Protein AF-A0A181CAI2-F1 (afdb_monomer)

Radius of gyration: 31.17 Å; Cα contacts (8 Å, |Δi|>4): 158; chains: 1; bounding box: 82×64×83 Å

Structure (mmCIF, N/CA/C/O backbone):
data_AF-A0A181CAI2-F1
#
_entry.id   AF-A0A181CAI2-F1
#
loop_
_atom_site.group_PDB
_atom_site.id
_atom_site.type_symbol
_atom_site.label_atom_id
_atom_site.label_alt_id
_atom_site.label_comp_id
_atom_site.label_asym_id
_atom_site.label_entity_id
_atom_site.label_seq_id
_atom_site.pdbx_PDB_ins_code
_atom_site.Cartn_x
_atom_site.Cartn_y
_atom_site.Cartn_z
_atom_site.occupancy
_atom_site.B_iso_or_equiv
_atom_site.auth_seq_id
_atom_site.auth_comp_id
_atom_site.auth_asym_id
_atom_site.auth_atom_id
_atom_site.pdbx_PDB_model_num
ATOM 1 N N . MET A 1 1 ? -45.014 -19.235 -50.917 1.00 43.78 1 MET A N 1
ATOM 2 C CA . MET A 1 1 ? -43.738 -18.863 -51.571 1.00 43.78 1 MET A CA 1
ATOM 3 C C . MET A 1 1 ? -42.723 -18.541 -50.478 1.00 43.78 1 MET A C 1
ATOM 5 O O . MET A 1 1 ? -43.135 -18.059 -49.432 1.00 43.78 1 MET A O 1
ATOM 9 N N . ARG A 1 2 ? -41.453 -18.918 -50.680 1.00 36.09 2 ARG A N 1
ATOM 10 C CA . ARG A 1 2 ? -40.320 -18.817 -49.733 1.00 36.09 2 ARG A CA 1
ATOM 11 C C . ARG A 1 2 ? -40.072 -17.375 -49.228 1.00 36.09 2 ARG A C 1
ATOM 13 O O . ARG A 1 2 ? -40.176 -16.449 -50.022 1.00 36.09 2 ARG A O 1
ATOM 20 N N . ALA A 1 3 ? -39.684 -17.223 -47.954 1.00 46.88 3 ALA A N 1
ATOM 21 C CA . ALA A 1 3 ? -38.995 -16.039 -47.385 1.00 46.88 3 ALA A CA 1
ATOM 22 C C . ALA A 1 3 ? -37.547 -15.931 -47.946 1.00 46.88 3 ALA A C 1
ATOM 24 O O . ALA A 1 3 ? -37.112 -16.958 -48.489 1.00 46.88 3 ALA A O 1
ATOM 25 N N . PRO A 1 4 ? -36.766 -14.811 -47.852 1.00 56.81 4 PRO A N 1
ATOM 26 C CA . PRO A 1 4 ? -36.318 -14.121 -46.602 1.00 56.81 4 PRO A CA 1
ATOM 27 C C . PRO A 1 4 ? -35.896 -12.618 -46.832 1.00 56.81 4 PRO A C 1
ATOM 29 O O . PRO A 1 4 ? -36.421 -12.034 -47.778 1.00 56.81 4 PRO A O 1
ATOM 32 N N . PRO A 1 5 ? -34.902 -11.980 -46.146 1.00 61.94 5 PRO A N 1
ATOM 33 C CA . PRO A 1 5 ? -34.439 -11.999 -44.740 1.00 61.94 5 PRO A CA 1
ATOM 34 C C . PRO A 1 5 ? -34.367 -10.597 -44.062 1.00 61.94 5 PRO A C 1
ATOM 36 O O . PRO A 1 5 ? -34.484 -9.550 -44.692 1.00 61.94 5 PRO A O 1
ATOM 39 N N . MET A 1 6 ? -34.081 -10.617 -42.752 1.00 52.81 6 MET A N 1
ATOM 40 C CA . MET A 1 6 ? -33.585 -9.503 -41.927 1.00 52.81 6 MET A CA 1
ATOM 41 C C . MET A 1 6 ? -32.173 -9.023 -42.327 1.00 52.81 6 MET A C 1
ATOM 43 O O . MET A 1 6 ? -31.368 -9.860 -42.730 1.00 52.81 6 MET A O 1
ATOM 47 N N . LEU A 1 7 ? -31.816 -7.757 -42.044 1.00 41.34 7 LEU A N 1
ATOM 48 C CA . LEU A 1 7 ? -30.523 -7.439 -41.409 1.00 41.34 7 LEU A CA 1
ATOM 49 C C . LEU A 1 7 ? -30.473 -6.051 -40.738 1.00 41.34 7 LEU A C 1
ATOM 51 O O . LEU A 1 7 ? -31.035 -5.068 -41.208 1.00 41.34 7 LEU A O 1
ATOM 55 N N . MET A 1 8 ? -29.754 -6.068 -39.621 1.00 40.88 8 MET A N 1
ATOM 56 C CA . MET A 1 8 ? -29.364 -5.057 -38.641 1.00 40.88 8 MET A CA 1
ATOM 57 C C . MET A 1 8 ? -28.379 -4.003 -39.188 1.00 40.88 8 MET A C 1
ATOM 59 O O . MET A 1 8 ? -27.593 -4.313 -40.078 1.00 40.88 8 MET A O 1
ATOM 63 N N . GLY A 1 9 ? -28.341 -2.797 -38.600 1.00 36.34 9 GLY A N 1
ATOM 64 C CA . GLY A 1 9 ? -27.315 -1.798 -38.925 1.00 36.34 9 GLY A CA 1
ATOM 65 C C . GLY A 1 9 ? -27.249 -0.590 -37.983 1.00 36.34 9 GLY A C 1
ATOM 66 O O . GLY A 1 9 ? -28.026 0.340 -38.133 1.00 36.34 9 GLY A O 1
ATOM 67 N N . MET A 1 10 ? -26.296 -0.655 -37.044 1.00 39.00 10 MET A N 1
ATOM 68 C CA . MET A 1 10 ? -25.451 0.415 -36.470 1.00 39.00 10 MET A CA 1
ATOM 69 C C . MET A 1 10 ? -26.067 1.787 -36.131 1.00 39.00 10 MET A C 1
ATOM 71 O O . MET A 1 10 ? -26.362 2.595 -37.004 1.00 39.00 10 MET A O 1
ATOM 75 N N . VAL A 1 11 ? -26.073 2.113 -34.833 1.00 39.50 11 VAL A N 1
ATOM 76 C CA . VAL A 1 11 ? -26.089 3.497 -34.336 1.00 39.50 11 VAL A CA 1
ATOM 77 C C . VAL A 1 11 ? -24.674 3.826 -33.857 1.00 39.50 11 VAL A C 1
ATOM 79 O O . VAL A 1 11 ? -24.241 3.340 -32.814 1.00 39.50 11 VAL A O 1
ATOM 82 N N . GLU A 1 12 ? -23.942 4.616 -34.640 1.00 40.31 12 GLU A N 1
ATOM 83 C CA . GLU A 1 12 ? -22.706 5.273 -34.208 1.00 40.31 12 GLU A CA 1
ATOM 84 C C . GLU A 1 12 ? -23.052 6.482 -33.328 1.00 40.31 12 GLU A C 1
ATOM 86 O O . GLU A 1 12 ? -23.852 7.338 -33.708 1.00 40.31 12 GLU A O 1
ATOM 91 N N . VAL A 1 13 ? -22.440 6.565 -32.145 1.00 41.00 13 VAL A N 1
ATOM 92 C CA . VAL A 1 13 ? -22.515 7.737 -31.266 1.00 41.00 13 VAL A CA 1
ATOM 93 C C . VAL A 1 13 ? -21.330 8.647 -31.579 1.00 41.00 13 VAL A C 1
ATOM 95 O O . VAL A 1 13 ? -20.190 8.344 -31.237 1.00 41.00 13 VAL A O 1
ATOM 98 N N . VAL A 1 14 ? -21.622 9.779 -32.218 1.00 40.41 14 VAL A N 1
ATOM 99 C CA . VAL A 1 14 ? -20.712 10.916 -32.397 1.00 40.41 14 VAL A CA 1
ATOM 100 C C . VAL A 1 14 ? -21.048 11.987 -31.361 1.00 40.41 14 VAL A C 1
ATOM 102 O O . VAL A 1 14 ? -22.128 12.564 -31.413 1.00 40.41 14 VAL A O 1
ATOM 105 N N . VAL A 1 15 ? -20.105 12.302 -30.471 1.00 39.12 15 VAL A N 1
ATOM 106 C CA . VAL A 1 15 ? -20.016 13.574 -29.724 1.00 39.12 15 VAL A CA 1
ATOM 107 C C . VAL A 1 15 ? -18.516 13.802 -29.479 1.00 39.12 15 VAL A C 1
ATOM 109 O O . VAL A 1 15 ? -17.862 12.934 -28.920 1.00 39.12 15 VAL A O 1
ATOM 112 N N . GLY A 1 16 ? -17.834 14.868 -29.895 1.00 35.38 16 GLY A N 1
ATOM 113 C CA . GLY A 1 16 ? -18.260 16.212 -30.273 1.00 35.38 16 GLY A CA 1
ATOM 114 C C . GLY A 1 16 ? -17.394 17.211 -29.496 1.00 35.38 16 GLY A C 1
ATOM 115 O O . GLY A 1 16 ? -17.800 17.679 -28.439 1.00 35.38 16 GLY A O 1
ATOM 116 N N . LEU A 1 17 ? -16.177 17.486 -29.986 1.00 38.84 17 LEU A N 1
ATOM 117 C CA . LEU A 1 17 ? -15.262 18.501 -29.446 1.00 38.84 17 LEU A CA 1
ATOM 118 C C . LEU A 1 17 ? -15.787 19.900 -29.822 1.00 38.84 17 LEU A C 1
ATOM 120 O O . LEU A 1 17 ? -15.893 20.211 -31.008 1.00 38.84 17 LEU A O 1
ATOM 124 N N . LEU A 1 18 ? -16.094 20.752 -28.840 1.00 35.62 18 LEU A N 1
ATOM 125 C CA . LEU A 1 18 ? -16.497 22.146 -29.062 1.00 35.62 18 LEU A CA 1
ATOM 126 C C . LEU A 1 18 ? -15.371 23.106 -28.666 1.00 35.62 18 LEU A C 1
ATOM 128 O O . LEU A 1 18 ? -15.084 23.309 -27.490 1.00 35.62 18 LEU A O 1
ATOM 132 N N . VAL A 1 19 ? -14.775 23.725 -29.687 1.00 36.28 19 VAL A N 1
ATOM 133 C CA . VAL A 1 19 ? -13.975 24.950 -29.597 1.00 36.28 19 VAL A CA 1
ATOM 134 C C . VAL A 1 19 ? -14.850 26.103 -30.096 1.00 36.28 19 VAL A C 1
ATOM 136 O O . VAL A 1 19 ? -15.247 26.130 -31.257 1.00 36.28 19 VAL A O 1
ATOM 139 N N . LEU A 1 20 ? -15.127 27.069 -29.223 1.00 37.22 20 LEU A N 1
ATOM 140 C CA . LEU A 1 20 ? -15.579 28.427 -29.556 1.00 37.22 20 LEU A CA 1
ATOM 141 C C . LEU A 1 20 ? -14.436 29.354 -29.102 1.00 37.22 20 LEU A C 1
ATOM 143 O O . LEU A 1 20 ? -13.973 29.225 -27.977 1.00 37.22 20 LEU A O 1
ATOM 147 N N . GLY A 1 21 ? -13.858 30.265 -29.883 1.00 30.02 21 GLY A N 1
ATOM 148 C CA . GLY A 1 21 ? -14.360 30.964 -31.059 1.00 30.02 21 GLY A CA 1
ATOM 149 C C . GLY A 1 21 ? -14.530 32.445 -30.716 1.00 30.02 21 GLY A C 1
ATOM 150 O O . GLY A 1 21 ? -15.645 32.862 -30.440 1.00 30.02 21 GLY A O 1
ATOM 151 N N . TRP A 1 22 ? -13.445 33.232 -30.715 1.00 37.50 22 TRP A N 1
ATOM 152 C CA . TRP A 1 22 ? -13.496 34.701 -30.634 1.00 37.50 22 TRP A CA 1
ATOM 153 C C . TRP A 1 22 ? -12.552 35.344 -31.667 1.00 37.50 22 TRP A C 1
ATOM 155 O O . TRP A 1 22 ? -11.336 35.229 -31.571 1.00 37.50 22 TRP A O 1
ATOM 165 N N . GLY A 1 23 ? -13.158 36.045 -32.634 1.00 34.41 23 GLY A N 1
ATOM 166 C CA . GLY A 1 23 ? -12.766 37.400 -33.051 1.00 34.41 23 GLY A CA 1
ATOM 167 C C . GLY A 1 23 ? -11.549 37.600 -33.962 1.00 34.41 23 GLY A C 1
ATOM 168 O O . GLY A 1 23 ? -10.444 37.841 -33.492 1.00 34.41 23 GLY A O 1
ATOM 169 N N . VAL A 1 24 ? -11.789 37.687 -35.276 1.00 39.72 24 VAL A N 1
ATOM 170 C CA . VAL A 1 24 ? -10.865 38.257 -36.275 1.00 39.72 24 VAL A CA 1
ATOM 171 C C . VAL A 1 24 ? -11.163 39.747 -36.485 1.00 39.72 24 VAL A C 1
ATOM 173 O O . VAL A 1 24 ? -12.249 40.070 -36.961 1.00 39.72 24 VAL A O 1
ATOM 176 N N . ARG A 1 25 ? -10.188 40.639 -36.233 1.00 35.97 25 ARG A N 1
ATOM 177 C CA . ARG A 1 25 ? -9.783 41.757 -37.127 1.00 35.97 25 ARG A CA 1
ATOM 178 C C . ARG A 1 25 ? -8.736 42.657 -36.461 1.00 35.97 25 ARG A C 1
ATOM 180 O O . ARG A 1 25 ? -9.036 43.341 -35.492 1.00 35.97 25 ARG A O 1
ATOM 187 N N . GLY A 1 26 ? -7.544 42.746 -37.053 1.00 35.25 26 GLY A N 1
ATOM 188 C CA . GLY A 1 26 ? -6.574 43.776 -36.680 1.00 35.25 26 GLY A CA 1
ATOM 189 C C . GLY A 1 26 ? -5.197 43.603 -37.315 1.00 35.25 26 GLY A C 1
ATOM 190 O O . GLY A 1 26 ? -4.338 42.954 -36.745 1.00 35.25 26 GLY A O 1
ATOM 191 N N . MET A 1 27 ? -4.998 44.258 -38.461 1.00 43.47 27 MET A N 1
ATOM 192 C CA . MET A 1 27 ? -3.712 44.773 -38.952 1.00 43.47 27 MET A CA 1
ATOM 193 C C . MET A 1 27 ? -2.585 43.761 -39.268 1.00 43.47 27 MET A C 1
ATOM 195 O O . MET A 1 27 ? -1.739 43.433 -38.441 1.00 43.47 27 MET A O 1
ATOM 199 N N . LEU A 1 28 ? -2.486 43.386 -40.546 1.00 45.22 28 LEU A N 1
ATOM 200 C CA . LEU A 1 28 ? -1.263 42.842 -41.141 1.00 45.22 28 LEU A CA 1
ATOM 201 C C . LEU A 1 28 ? -0.152 43.911 -41.107 1.00 45.22 28 LEU A C 1
ATOM 203 O O . LEU A 1 28 ? -0.156 44.848 -41.902 1.00 45.22 28 LEU A O 1
ATOM 207 N N . ARG A 1 29 ? 0.821 43.757 -40.204 1.00 45.34 29 ARG A N 1
ATOM 208 C CA . ARG A 1 29 ? 2.174 44.314 -40.351 1.00 45.34 29 ARG A CA 1
ATOM 209 C C . ARG A 1 29 ? 3.139 43.138 -40.446 1.00 45.34 29 ARG A C 1
ATOM 211 O O . ARG A 1 29 ? 3.298 42.394 -39.484 1.00 45.34 29 ARG A O 1
ATOM 218 N N . GLY A 1 30 ? 3.740 42.950 -41.620 1.00 52.28 30 GLY A N 1
ATOM 219 C CA . GLY A 1 30 ? 4.824 41.986 -41.800 1.00 52.28 30 GLY A CA 1
ATOM 220 C C . GLY A 1 30 ? 6.030 42.348 -40.919 1.00 52.28 30 GLY A C 1
ATOM 221 O O . GLY A 1 30 ? 6.227 43.530 -40.621 1.00 52.28 30 GLY A O 1
ATOM 222 N N . PRO A 1 31 ? 6.824 41.361 -40.472 1.00 50.12 31 PRO A N 1
ATOM 223 C CA . PRO A 1 31 ? 8.007 41.627 -39.666 1.00 50.12 31 PRO A CA 1
ATOM 224 C C . PRO A 1 31 ? 9.046 42.419 -40.472 1.00 50.12 31 PRO A C 1
ATOM 226 O O . PRO A 1 31 ? 9.270 42.161 -41.655 1.00 50.12 31 PRO A O 1
ATOM 229 N N . ALA A 1 32 ? 9.680 43.394 -39.819 1.00 54.28 32 ALA A N 1
ATOM 230 C CA . ALA A 1 32 ? 10.792 44.155 -40.378 1.00 54.28 32 ALA A CA 1
ATOM 231 C C . ALA A 1 32 ? 12.000 43.238 -40.677 1.00 54.28 32 ALA A C 1
ATOM 233 O O . ALA A 1 32 ? 12.208 42.256 -39.957 1.00 54.28 32 ALA A O 1
ATOM 234 N N . PRO A 1 33 ? 12.821 43.546 -41.700 1.00 52.75 33 PRO A N 1
ATOM 235 C CA . PRO A 1 33 ? 14.011 42.763 -42.009 1.00 52.75 33 PRO A CA 1
ATOM 236 C C . PRO A 1 33 ? 15.023 42.830 -40.857 1.00 52.75 33 PRO A C 1
ATOM 238 O O . PRO A 1 33 ? 15.419 43.905 -40.408 1.00 52.75 33 PRO A O 1
ATOM 241 N N . VAL A 1 34 ? 15.441 41.657 -40.380 1.00 54.59 34 VAL A N 1
ATOM 242 C CA . VAL A 1 34 ? 16.486 41.496 -39.365 1.00 54.59 34 VAL A CA 1
ATOM 243 C C . VAL A 1 34 ? 17.845 41.663 -40.040 1.00 54.59 34 VAL A C 1
ATOM 245 O O . VAL A 1 34 ? 18.231 40.851 -40.880 1.00 54.59 34 VAL A O 1
ATOM 248 N N . SER A 1 35 ? 18.581 42.709 -39.671 1.00 57.53 35 SER A N 1
ATOM 249 C CA . SER A 1 35 ? 19.976 42.894 -40.080 1.00 57.53 35 SER A CA 1
ATOM 250 C C . SER A 1 35 ? 20.844 41.726 -39.580 1.00 57.53 35 SER A C 1
ATOM 252 O O . SER A 1 35 ? 20.685 41.308 -38.427 1.00 57.53 35 SER A O 1
ATOM 254 N N . PRO A 1 36 ? 21.785 41.200 -40.384 1.00 51.38 36 PRO A N 1
ATOM 255 C CA . PRO A 1 36 ? 22.667 40.132 -39.932 1.00 51.38 36 PRO A CA 1
ATOM 256 C C . PRO A 1 36 ? 23.556 40.634 -38.787 1.00 51.38 36 PRO A C 1
ATOM 258 O O . PRO A 1 36 ? 24.205 41.677 -38.886 1.00 51.38 36 PRO A O 1
ATOM 261 N N . ARG A 1 37 ? 23.571 39.889 -37.676 1.00 48.34 37 ARG A N 1
ATOM 262 C CA . ARG A 1 37 ? 24.489 40.134 -36.556 1.00 48.34 37 ARG A CA 1
ATOM 263 C C . ARG A 1 37 ? 25.938 39.949 -37.029 1.00 48.34 37 ARG A C 1
ATOM 265 O O . ARG A 1 37 ? 26.203 38.990 -37.755 1.00 48.34 37 ARG A O 1
ATOM 272 N N . PRO A 1 38 ? 26.887 40.792 -36.587 1.00 49.03 38 PRO A N 1
ATOM 273 C CA . PRO A 1 38 ? 28.299 40.549 -36.847 1.00 49.03 38 PRO A CA 1
ATOM 274 C C . PRO A 1 38 ? 28.721 39.220 -36.208 1.00 49.03 38 PRO A C 1
ATOM 276 O O . PRO A 1 38 ? 28.338 38.916 -35.075 1.00 49.03 38 PRO A O 1
ATOM 279 N N . ALA A 1 39 ? 29.494 38.425 -36.950 1.00 55.16 39 ALA A N 1
ATOM 280 C CA . ALA A 1 39 ? 30.041 37.159 -36.484 1.00 55.16 39 ALA A CA 1
ATOM 281 C C . ALA A 1 39 ? 30.885 37.392 -35.220 1.00 55.16 39 ALA A C 1
ATOM 283 O O . ALA A 1 39 ? 31.951 38.007 -35.265 1.00 55.16 39 ALA A O 1
ATOM 284 N N . GLY A 1 40 ? 30.379 36.929 -34.076 1.00 48.94 40 GLY A N 1
ATOM 285 C CA . GLY A 1 40 ? 31.131 36.918 -32.827 1.00 48.94 40 GLY A CA 1
ATOM 286 C C . GLY A 1 40 ? 32.366 36.029 -32.966 1.00 48.94 40 GLY A C 1
ATOM 287 O O . GLY A 1 40 ? 32.302 34.961 -33.574 1.00 48.94 40 GLY A O 1
ATOM 288 N N . ARG A 1 41 ? 33.497 36.474 -32.403 1.00 52.00 41 ARG A N 1
ATOM 289 C CA . ARG A 1 41 ? 34.726 35.672 -32.266 1.00 52.00 41 ARG A CA 1
ATOM 290 C C . ARG A 1 41 ? 34.389 34.265 -31.744 1.00 52.00 41 ARG A C 1
ATOM 292 O O . ARG A 1 41 ? 33.580 34.171 -30.818 1.00 52.00 41 ARG A O 1
ATOM 299 N N . PRO A 1 42 ? 35.024 33.193 -32.254 1.00 48.19 42 PRO A N 1
ATOM 300 C CA . PRO A 1 42 ? 34.806 31.856 -31.720 1.00 48.19 42 PRO A CA 1
ATOM 301 C C . PRO A 1 42 ? 35.201 31.839 -30.241 1.00 48.19 42 PRO A C 1
ATOM 303 O O . PRO A 1 42 ? 36.354 32.080 -29.879 1.00 48.19 42 PRO A O 1
ATOM 306 N N . MET A 1 43 ? 34.215 31.601 -29.380 1.00 48.28 43 MET A N 1
ATOM 307 C CA . MET A 1 43 ? 34.425 31.424 -27.952 1.00 48.28 43 MET A CA 1
ATOM 308 C C . MET A 1 43 ? 35.152 30.092 -27.760 1.00 48.28 43 MET A C 1
ATOM 310 O O . MET A 1 43 ? 34.627 29.033 -28.099 1.00 48.28 43 MET A O 1
ATOM 314 N N . ARG A 1 44 ? 36.383 30.146 -27.247 1.00 48.38 44 ARG A N 1
ATOM 315 C CA . ARG A 1 44 ? 37.124 28.959 -26.820 1.00 48.38 44 ARG A CA 1
ATOM 316 C C . ARG A 1 44 ? 36.338 28.305 -25.682 1.00 48.38 44 ARG A C 1
ATOM 318 O O . ARG A 1 44 ? 36.304 28.835 -24.576 1.00 48.38 44 ARG A O 1
ATOM 325 N N . VAL A 1 45 ? 35.675 27.187 -25.965 1.00 51.72 45 VAL A N 1
ATOM 326 C CA . VAL A 1 45 ? 35.053 26.354 -24.932 1.00 51.72 45 VAL A CA 1
ATOM 327 C C . VAL A 1 45 ? 36.176 25.557 -24.283 1.00 51.72 45 VAL A C 1
ATOM 329 O O . VAL A 1 45 ? 36.643 24.567 -24.841 1.00 51.72 45 VAL A O 1
ATOM 332 N N . GLU A 1 46 ? 36.655 26.014 -23.131 1.00 50.09 46 GLU A N 1
ATOM 333 C CA . GLU A 1 46 ? 37.478 25.153 -22.287 1.00 50.09 46 GLU A CA 1
ATOM 334 C C . GLU A 1 46 ? 36.585 24.070 -21.663 1.00 50.09 46 GLU A C 1
ATOM 336 O O . GLU A 1 46 ? 35.455 24.368 -21.255 1.00 50.09 46 GLU A O 1
ATOM 341 N N . PRO A 1 47 ? 37.037 22.805 -21.610 1.00 44.91 47 PRO A N 1
ATOM 342 C CA . PRO A 1 47 ? 36.254 21.735 -21.017 1.00 44.91 47 PRO A CA 1
ATOM 343 C C . PRO A 1 47 ? 36.015 22.053 -19.540 1.00 44.91 47 PRO A C 1
ATOM 345 O O . PRO A 1 47 ? 36.942 22.074 -18.733 1.00 44.91 47 PRO A O 1
ATOM 348 N N . ARG A 1 48 ? 34.750 22.298 -19.177 1.00 42.56 48 ARG A N 1
ATOM 349 C CA . ARG A 1 48 ? 34.324 22.349 -17.777 1.00 42.56 48 ARG A CA 1
ATOM 350 C C . ARG A 1 48 ? 34.547 20.970 -17.169 1.00 42.56 48 ARG A C 1
ATOM 352 O O . ARG A 1 48 ? 33.747 20.058 -17.364 1.00 42.56 48 ARG A O 1
ATOM 359 N N . THR A 1 49 ? 35.626 20.823 -16.416 1.00 53.56 49 THR A N 1
ATOM 360 C CA . THR A 1 49 ? 35.782 19.742 -15.451 1.00 53.56 49 THR A CA 1
ATOM 361 C C . THR A 1 49 ? 34.659 19.868 -14.425 1.00 53.56 49 THR A C 1
ATOM 363 O O . THR A 1 49 ? 34.617 20.807 -13.632 1.00 53.56 49 THR A O 1
ATOM 366 N N . LEU A 1 50 ? 33.706 18.933 -14.463 1.00 52.66 50 LEU A N 1
ATOM 367 C CA . LEU A 1 50 ? 32.768 18.747 -13.359 1.00 52.66 50 LEU A CA 1
ATOM 368 C C . LEU A 1 50 ? 33.593 18.485 -12.089 1.00 52.66 50 LEU A C 1
ATOM 370 O O . LEU A 1 50 ? 34.502 17.646 -12.138 1.00 52.66 50 LEU A O 1
ATOM 374 N N . PRO A 1 51 ? 33.321 19.169 -10.964 1.00 43.44 51 PRO A N 1
ATOM 375 C CA . PRO A 1 51 ? 34.002 18.855 -9.720 1.00 43.44 51 PRO A CA 1
ATOM 376 C C . PRO A 1 51 ? 33.717 17.390 -9.387 1.00 43.44 51 PRO A C 1
ATOM 378 O O . PRO A 1 51 ? 32.560 16.966 -9.323 1.00 43.44 51 PRO A O 1
ATOM 381 N N . ARG A 1 52 ? 34.781 16.596 -9.216 1.00 54.25 52 ARG A N 1
ATOM 382 C CA . ARG A 1 52 ? 34.645 15.243 -8.679 1.00 54.25 52 ARG A CA 1
ATOM 383 C C . ARG A 1 52 ? 33.955 15.373 -7.327 1.00 54.25 52 ARG A C 1
ATOM 385 O O . ARG A 1 52 ? 34.441 16.095 -6.459 1.00 54.25 52 ARG A O 1
ATOM 392 N N . ARG A 1 53 ? 32.813 14.701 -7.170 1.00 45.31 53 ARG A N 1
ATOM 393 C CA . ARG A 1 53 ? 32.144 14.574 -5.875 1.00 45.31 53 ARG A CA 1
ATOM 394 C C . ARG A 1 53 ? 33.192 14.032 -4.891 1.00 45.31 53 ARG A C 1
ATOM 396 O O . ARG A 1 53 ? 33.823 13.027 -5.233 1.00 45.31 53 ARG A O 1
ATOM 403 N N . PRO A 1 54 ? 33.443 14.691 -3.748 1.00 44.06 54 PRO A N 1
ATOM 404 C CA . PRO A 1 54 ? 34.376 14.150 -2.773 1.00 44.06 54 PRO A CA 1
ATOM 405 C C . PRO A 1 54 ? 33.902 12.745 -2.369 1.00 44.06 54 PRO A C 1
ATOM 407 O O . PRO A 1 54 ? 32.685 12.515 -2.316 1.00 44.06 54 PRO A O 1
ATOM 410 N N . PRO A 1 55 ? 34.824 11.791 -2.145 1.00 51.72 55 PRO A N 1
ATOM 411 C CA . PRO A 1 55 ? 34.452 10.507 -1.569 1.00 51.72 55 PRO A CA 1
ATOM 412 C C . PRO A 1 55 ? 33.706 10.754 -0.254 1.00 51.72 55 PRO A C 1
ATOM 414 O O . PRO A 1 55 ? 33.972 11.741 0.436 1.00 51.72 55 PRO A O 1
ATOM 417 N N . ALA A 1 56 ? 32.739 9.887 0.058 1.00 45.66 56 ALA A N 1
ATOM 418 C CA . ALA A 1 56 ? 32.032 9.954 1.331 1.00 45.66 56 ALA A CA 1
ATOM 419 C C . ALA A 1 56 ? 33.056 10.013 2.481 1.00 45.66 56 ALA A C 1
ATOM 421 O O . ALA A 1 56 ? 34.086 9.335 2.385 1.00 45.66 56 ALA A O 1
ATOM 422 N N . PRO A 1 57 ? 32.820 10.827 3.526 1.00 41.34 57 PRO A N 1
ATOM 423 C CA . PRO A 1 57 ? 33.717 10.871 4.668 1.00 41.34 57 PRO A CA 1
ATOM 424 C C . PRO A 1 57 ? 33.851 9.456 5.232 1.00 41.34 57 PRO A C 1
ATOM 426 O O . PRO A 1 57 ? 32.853 8.799 5.531 1.00 41.34 57 PRO A O 1
ATOM 429 N N . VAL A 1 58 ? 35.092 8.980 5.322 1.00 46.81 58 VAL A N 1
ATOM 430 C CA . VAL A 1 58 ? 35.418 7.809 6.133 1.00 46.81 58 VAL A CA 1
ATOM 431 C C . VAL A 1 58 ? 35.046 8.205 7.563 1.00 46.81 58 VAL A C 1
ATOM 433 O O . VAL A 1 58 ? 35.483 9.278 7.985 1.00 46.81 58 VAL A O 1
ATOM 436 N N . PRO A 1 59 ? 34.194 7.450 8.277 1.00 50.56 59 PRO A N 1
ATOM 437 C CA . PRO A 1 59 ? 33.853 7.802 9.647 1.00 50.56 59 PRO A CA 1
ATOM 438 C C . PRO A 1 59 ? 35.145 7.894 10.459 1.00 50.56 59 PRO A C 1
ATOM 440 O O . PRO A 1 59 ? 35.999 7.009 10.363 1.00 50.56 59 PRO A O 1
ATOM 443 N N . ASP A 1 60 ? 35.298 8.995 11.198 1.00 45.09 60 ASP A N 1
ATOM 444 C CA . ASP A 1 60 ? 36.436 9.197 12.085 1.00 45.09 60 ASP A CA 1
ATOM 445 C C . ASP A 1 60 ? 36.596 7.969 12.982 1.00 45.09 60 ASP A C 1
ATOM 447 O O . ASP A 1 60 ? 35.606 7.401 13.455 1.00 45.09 60 ASP A O 1
ATOM 451 N N . ALA A 1 61 ? 37.845 7.553 13.202 1.00 46.38 61 ALA A N 1
ATOM 452 C CA . ALA A 1 61 ? 38.171 6.521 14.171 1.00 46.38 61 ALA A CA 1
ATOM 453 C C . ALA A 1 61 ? 37.673 6.986 15.545 1.00 46.38 61 ALA A C 1
ATOM 455 O O . ALA A 1 61 ? 38.319 7.784 16.225 1.00 46.38 61 ALA A O 1
ATOM 456 N N . VAL A 1 62 ? 36.478 6.531 15.919 1.00 50.06 62 VAL A N 1
ATOM 457 C CA . VAL A 1 62 ? 35.894 6.793 17.225 1.00 50.06 62 VAL A CA 1
ATOM 458 C C . VAL A 1 62 ? 36.782 6.127 18.262 1.00 50.06 62 VAL A C 1
ATOM 460 O O . VAL A 1 62 ? 36.950 4.912 18.297 1.00 50.06 62 VAL A O 1
ATOM 463 N N . MET A 1 63 ? 37.405 6.979 19.065 1.00 41.09 63 MET A N 1
ATOM 464 C CA . MET A 1 63 ? 38.181 6.624 20.238 1.00 41.09 63 MET A CA 1
ATOM 465 C C . MET A 1 63 ? 37.314 5.736 21.142 1.00 41.09 63 MET A C 1
ATOM 467 O O . MET A 1 63 ? 36.241 6.162 21.569 1.00 41.09 63 MET A O 1
ATOM 471 N N . GLU A 1 64 ? 37.762 4.505 21.394 1.00 44.47 64 GLU A N 1
ATOM 472 C CA . GLU A 1 64 ? 37.082 3.548 22.272 1.00 44.47 64 GLU A CA 1
ATOM 473 C C . GLU A 1 64 ? 36.767 4.202 23.630 1.00 44.47 64 GLU A C 1
ATOM 475 O O . GLU A 1 64 ? 37.693 4.661 24.314 1.00 44.47 64 GLU A O 1
ATOM 480 N N . PRO A 1 65 ? 35.494 4.263 24.065 1.00 42.44 65 PRO A N 1
ATOM 481 C CA . PRO A 1 65 ? 35.194 4.678 25.419 1.00 42.44 65 PRO A CA 1
ATOM 482 C C . PRO A 1 65 ? 35.679 3.590 26.379 1.00 42.44 65 PRO A C 1
ATOM 484 O O . PRO A 1 65 ? 35.169 2.471 26.424 1.00 42.44 65 PRO A O 1
ATOM 487 N N . VAL A 1 66 ? 36.684 3.951 27.173 1.00 44.19 66 VAL A N 1
ATOM 488 C CA . VAL A 1 66 ? 37.125 3.198 28.344 1.00 44.19 66 VAL A CA 1
ATOM 489 C C . VAL A 1 66 ? 35.938 2.992 29.286 1.00 44.19 66 VAL A C 1
ATOM 491 O O . VAL A 1 66 ? 35.388 3.953 29.813 1.00 44.19 66 VAL A O 1
ATOM 494 N N . GLY A 1 67 ? 35.603 1.724 29.528 1.00 47.75 67 GLY A N 1
ATOM 495 C CA . GLY A 1 67 ? 35.031 1.242 30.784 1.00 47.75 67 GLY A CA 1
ATOM 496 C C . GLY A 1 67 ? 33.651 1.774 31.170 1.00 47.75 67 GLY A C 1
ATOM 497 O O . GLY A 1 67 ? 33.535 2.699 31.964 1.00 47.75 67 GLY A O 1
ATOM 498 N N . ASN A 1 68 ? 32.611 1.072 30.726 1.00 44.91 68 ASN A N 1
ATOM 499 C CA . ASN A 1 68 ? 31.564 0.555 31.612 1.00 44.91 68 ASN A CA 1
ATOM 500 C C . ASN A 1 68 ? 30.753 -0.491 30.844 1.00 44.91 68 ASN A C 1
ATOM 502 O O . ASN A 1 68 ? 30.185 -0.194 29.798 1.00 44.91 68 ASN A O 1
ATOM 506 N N . THR A 1 69 ? 30.721 -1.724 31.345 1.00 47.41 69 THR A N 1
ATOM 507 C CA . THR A 1 69 ? 29.910 -2.814 30.789 1.00 47.41 69 THR A CA 1
ATOM 508 C C . THR A 1 69 ? 28.425 -2.430 30.821 1.00 47.41 69 THR A C 1
ATOM 510 O O . THR A 1 69 ? 27.903 -2.241 31.922 1.00 47.41 69 THR A O 1
ATOM 513 N N . PRO A 1 70 ? 27.704 -2.346 29.686 1.00 43.94 70 PRO A N 1
ATOM 514 C CA . PRO A 1 70 ? 26.253 -2.229 29.709 1.00 43.94 70 PRO A CA 1
ATOM 515 C C . PRO A 1 70 ? 25.628 -3.623 29.783 1.00 43.94 70 PRO A C 1
ATOM 517 O O . PRO A 1 70 ? 26.113 -4.572 29.168 1.00 43.94 70 PRO A O 1
ATOM 520 N N . ALA A 1 71 ? 24.512 -3.724 30.496 1.00 46.09 71 ALA A N 1
ATOM 521 C CA . ALA A 1 71 ? 23.692 -4.922 30.673 1.00 46.09 71 ALA A CA 1
ATOM 522 C C . ALA A 1 71 ? 23.002 -5.434 29.380 1.00 46.09 71 ALA A C 1
ATOM 524 O O . ALA A 1 71 ? 22.140 -6.304 29.452 1.00 46.09 71 ALA A O 1
ATOM 525 N N . ASP A 1 72 ? 23.410 -4.941 28.207 1.00 48.66 72 ASP A N 1
ATOM 526 C CA . ASP A 1 72 ? 22.782 -5.167 26.902 1.00 48.66 72 ASP A CA 1
ATOM 527 C C . ASP A 1 72 ? 23.662 -6.052 26.005 1.00 48.66 72 ASP A C 1
ATOM 529 O O . ASP A 1 72 ? 24.135 -5.662 24.924 1.00 48.66 72 ASP A O 1
ATOM 533 N N . ALA A 1 73 ? 23.917 -7.281 26.455 1.00 47.41 73 ALA A N 1
ATOM 534 C CA . ALA A 1 73 ? 24.347 -8.313 25.522 1.00 47.41 73 ALA A CA 1
ATOM 535 C C . ALA A 1 73 ? 23.227 -8.500 24.476 1.00 47.41 73 ALA A C 1
ATOM 537 O O . ALA A 1 73 ? 22.058 -8.567 24.862 1.00 47.41 73 ALA A O 1
ATOM 538 N N . PRO A 1 74 ? 23.540 -8.546 23.166 1.00 53.78 74 PRO A N 1
ATOM 539 C CA . PRO A 1 74 ? 22.525 -8.789 22.151 1.00 53.78 74 PRO A CA 1
ATOM 540 C C . PRO A 1 74 ? 21.820 -10.104 22.482 1.00 53.78 74 PRO A C 1
ATOM 542 O O . PRO A 1 74 ? 22.476 -11.127 22.679 1.00 53.78 74 PRO A O 1
ATOM 545 N N . VAL A 1 75 ? 20.493 -10.049 22.590 1.00 56.19 75 VAL A N 1
ATOM 546 C CA . VAL A 1 75 ? 19.648 -11.235 22.738 1.00 56.19 75 VAL A CA 1
ATOM 547 C C . VAL A 1 75 ? 19.987 -12.179 21.587 1.00 56.19 75 VAL A C 1
ATOM 549 O O . VAL A 1 75 ? 19.911 -11.780 20.423 1.00 56.19 75 VAL A O 1
ATOM 552 N N . ASP A 1 76 ? 20.429 -13.392 21.915 1.00 60.31 76 ASP A N 1
ATOM 553 C CA . ASP A 1 76 ? 20.778 -14.406 20.924 1.00 60.31 76 ASP A CA 1
ATOM 554 C C . ASP A 1 76 ? 19.536 -14.715 20.081 1.00 60.31 76 ASP A C 1
ATOM 556 O O . ASP A 1 76 ? 18.539 -15.238 20.579 1.00 60.31 76 ASP A O 1
ATOM 560 N N . ALA A 1 77 ? 19.579 -14.336 18.805 1.00 65.06 77 ALA A N 1
ATOM 561 C CA . ALA A 1 77 ? 18.457 -14.466 17.887 1.00 65.06 77 ALA A CA 1
ATOM 562 C C . ALA A 1 77 ? 18.199 -15.929 17.461 1.00 65.06 77 ALA A C 1
ATOM 564 O O . ALA A 1 77 ? 17.293 -16.187 16.671 1.00 65.06 77 ALA A O 1
ATOM 565 N N . GLY A 1 78 ? 18.968 -16.897 17.984 1.00 63.47 78 GLY A N 1
ATOM 566 C CA . GLY A 1 78 ? 18.727 -18.329 17.798 1.00 63.47 78 GLY A CA 1
ATOM 567 C C . GLY A 1 78 ? 19.135 -18.859 16.422 1.00 63.47 78 GLY A C 1
ATOM 568 O O . GLY A 1 78 ? 18.764 -19.972 16.053 1.00 63.47 78 GLY A O 1
ATOM 569 N N . PHE A 1 79 ? 19.900 -18.081 15.653 1.00 62.28 79 PHE A N 1
ATOM 570 C CA . PHE A 1 79 ? 20.455 -18.484 14.364 1.00 62.28 79 PHE A CA 1
ATOM 571 C C . PHE A 1 79 ? 21.939 -18.117 14.269 1.00 62.28 79 PHE A C 1
ATOM 573 O O . PHE A 1 79 ? 22.360 -17.017 14.625 1.00 62.28 79 PHE A O 1
ATOM 580 N N . SER A 1 80 ? 22.754 -19.049 13.765 1.00 58.84 80 SER A N 1
ATOM 581 C CA . SER A 1 80 ? 24.176 -18.809 13.515 1.00 58.84 80 SER A CA 1
ATOM 582 C C . SER A 1 80 ? 24.334 -17.906 12.294 1.00 58.84 80 SER A C 1
ATOM 584 O O . SER A 1 80 ? 24.072 -18.329 11.170 1.00 58.84 80 SER A O 1
ATOM 586 N N . VAL A 1 81 ? 24.760 -16.659 12.503 1.00 57.75 81 VAL A N 1
ATOM 587 C CA . VAL A 1 81 ? 25.022 -15.719 11.404 1.00 57.75 81 VAL A CA 1
ATOM 588 C C . VAL A 1 81 ? 26.466 -15.897 10.914 1.00 57.75 81 VAL A C 1
ATOM 590 O O . VAL A 1 81 ? 27.394 -15.670 11.694 1.00 57.75 81 VAL A O 1
ATOM 593 N N . PRO A 1 82 ? 26.708 -16.290 9.649 1.00 55.69 82 PRO A N 1
ATOM 594 C CA . PRO A 1 82 ? 28.062 -16.392 9.122 1.00 55.69 82 PRO A CA 1
ATOM 595 C C . PRO A 1 82 ? 28.649 -15.000 8.813 1.00 55.69 82 PRO A C 1
ATOM 597 O O . PRO A 1 82 ? 28.248 -14.349 7.860 1.00 55.69 82 PRO A O 1
ATOM 600 N N . VAL A 1 83 ? 29.653 -14.625 9.615 1.00 52.19 83 VAL A N 1
ATOM 601 C CA . VAL A 1 83 ? 30.740 -13.639 9.404 1.00 52.19 83 VAL A CA 1
ATOM 602 C C . VAL A 1 83 ? 30.382 -12.149 9.179 1.00 52.19 83 VAL A C 1
ATOM 604 O O . VAL A 1 83 ? 29.630 -11.768 8.296 1.00 52.19 83 VAL A O 1
ATOM 607 N N . SER A 1 84 ? 31.067 -11.307 9.967 1.00 52.56 84 SER A N 1
ATOM 608 C CA . SER A 1 84 ? 31.134 -9.831 9.972 1.00 52.56 84 SER A CA 1
ATOM 609 C C . SER A 1 84 ? 29.838 -9.057 10.235 1.00 52.56 84 SER A C 1
ATOM 611 O O . SER A 1 84 ? 29.457 -8.157 9.494 1.00 52.56 84 SER A O 1
ATOM 613 N N . MET A 1 85 ? 29.213 -9.301 11.389 1.00 55.00 85 MET A N 1
ATOM 614 C CA . MET A 1 85 ? 28.316 -8.298 11.982 1.00 55.00 85 MET A CA 1
ATOM 615 C C . MET A 1 85 ? 29.089 -7.137 12.643 1.00 55.00 85 MET A C 1
ATOM 617 O O . MET A 1 85 ? 28.464 -6.246 13.209 1.00 55.00 85 MET A O 1
ATOM 621 N N . ALA A 1 86 ? 30.430 -7.134 12.611 1.00 55.50 86 ALA A N 1
ATOM 622 C CA . ALA A 1 86 ? 31.244 -6.086 13.233 1.00 55.50 86 ALA A CA 1
ATOM 623 C C . ALA A 1 86 ? 30.935 -4.697 12.640 1.00 55.50 86 ALA A C 1
ATOM 625 O O . ALA A 1 86 ? 30.856 -3.724 13.384 1.00 55.50 86 ALA A O 1
ATOM 626 N N . ASP A 1 87 ? 30.632 -4.631 11.340 1.00 62.38 87 ASP A N 1
ATOM 627 C CA . ASP A 1 87 ? 30.361 -3.369 10.635 1.00 62.38 87 ASP A CA 1
ATOM 628 C C . ASP A 1 87 ? 28.955 -2.800 10.913 1.00 62.38 87 ASP A C 1
ATOM 630 O O . ASP A 1 87 ? 28.722 -1.595 10.789 1.00 62.38 87 ASP A O 1
ATOM 634 N N . TYR A 1 88 ? 28.014 -3.649 11.343 1.00 71.06 88 TYR A N 1
ATOM 635 C CA . TYR A 1 88 ? 26.616 -3.276 11.608 1.00 71.06 88 TYR A CA 1
ATOM 636 C C . TYR A 1 88 ? 26.197 -3.453 13.069 1.00 71.06 88 TYR A C 1
ATOM 638 O O . TYR A 1 88 ? 25.066 -3.127 13.427 1.00 71.06 88 TYR A O 1
ATOM 646 N N . GLY A 1 89 ? 27.093 -3.935 13.933 1.00 74.38 89 GLY A N 1
ATOM 647 C CA . GLY A 1 89 ? 26.796 -4.209 15.337 1.00 74.38 89 GLY A CA 1
ATOM 648 C C . GLY A 1 89 ? 26.328 -2.967 16.090 1.00 74.38 89 GLY A C 1
ATOM 649 O O . GLY A 1 89 ? 25.471 -3.074 16.964 1.00 74.38 89 GLY A O 1
ATOM 650 N N . TRP A 1 90 ? 26.826 -1.785 15.714 1.00 81.81 90 TRP A N 1
ATOM 651 C CA . TRP A 1 90 ? 26.341 -0.516 16.256 1.00 81.81 90 TRP A CA 1
ATOM 652 C C . TRP A 1 90 ? 24.883 -0.247 15.857 1.00 81.81 90 TRP A C 1
ATOM 654 O O . TRP A 1 90 ? 24.098 0.161 16.702 1.00 81.81 90 TRP A O 1
ATOM 664 N N . ALA A 1 91 ? 24.495 -0.519 14.607 1.00 84.25 91 ALA A N 1
ATOM 665 C CA . ALA A 1 91 ? 23.153 -0.242 14.096 1.00 84.25 91 ALA A CA 1
ATOM 666 C C . ALA A 1 91 ? 22.119 -1.219 14.663 1.00 84.25 91 ALA A C 1
ATOM 668 O O . ALA A 1 91 ? 21.047 -0.799 15.089 1.00 84.25 91 ALA A O 1
ATOM 669 N N . VAL A 1 92 ? 22.464 -2.510 14.734 1.00 82.75 92 VAL A N 1
ATOM 670 C CA . VAL A 1 92 ? 21.581 -3.556 15.279 1.00 82.75 92 VAL A CA 1
ATOM 671 C C . VAL A 1 92 ? 21.176 -3.245 16.722 1.00 82.75 92 VAL A C 1
ATOM 673 O O . VAL A 1 92 ? 20.029 -3.464 17.097 1.00 82.75 92 VAL A O 1
ATOM 676 N N . ARG A 1 93 ? 22.085 -2.667 17.519 1.00 83.12 93 ARG A N 1
ATOM 677 C CA . ARG A 1 93 ? 21.816 -2.258 18.909 1.00 83.12 93 ARG A CA 1
ATOM 678 C C . ARG A 1 93 ? 20.854 -1.074 19.036 1.00 83.12 93 ARG A C 1
ATOM 680 O O . ARG A 1 93 ? 20.331 -0.847 20.121 1.00 83.12 93 ARG A O 1
ATOM 687 N N . LEU A 1 94 ? 20.629 -0.316 17.962 1.00 88.75 94 LEU A N 1
ATOM 688 C CA . LEU A 1 94 ? 19.731 0.842 17.958 1.00 88.75 94 LEU A CA 1
ATOM 689 C C . LEU A 1 94 ? 18.295 0.485 17.559 1.00 88.75 94 LEU A C 1
ATOM 691 O O . LEU A 1 94 ? 17.401 1.317 17.715 1.00 88.75 94 LEU A O 1
ATOM 695 N N . TYR A 1 95 ? 18.049 -0.716 17.032 1.00 89.00 95 TYR A N 1
ATOM 696 C CA . TYR A 1 95 ? 16.709 -1.111 16.616 1.00 89.00 95 TYR A CA 1
ATOM 697 C C . TYR A 1 95 ? 15.831 -1.429 17.821 1.00 89.00 95 TYR A C 1
ATOM 699 O O . TYR A 1 95 ? 16.176 -2.232 18.683 1.00 89.00 95 TYR A O 1
ATOM 707 N N . GLN A 1 96 ? 14.665 -0.794 17.850 1.00 90.00 96 GLN A N 1
ATOM 708 C CA . GLN A 1 96 ? 13.625 -1.014 18.843 1.00 90.00 96 GLN A CA 1
ATOM 709 C C . GLN A 1 96 ? 12.340 -1.408 18.113 1.00 90.00 96 GLN A C 1
ATOM 711 O O . GLN A 1 96 ? 12.076 -0.877 17.027 1.00 90.00 96 GLN A O 1
ATOM 716 N N . PRO A 1 97 ? 11.530 -2.323 18.668 1.00 92.94 97 PRO A N 1
ATOM 717 C CA . PRO A 1 97 ? 10.237 -2.631 18.086 1.00 92.94 97 PRO A CA 1
ATOM 718 C C . PRO A 1 97 ? 9.343 -1.389 18.133 1.00 92.94 97 PRO A C 1
ATOM 720 O O . PRO A 1 97 ? 9.270 -0.682 19.138 1.00 92.94 97 PRO A O 1
ATOM 723 N N . HIS A 1 98 ? 8.625 -1.148 17.043 1.00 90.88 98 HIS A N 1
ATOM 724 C CA . HIS A 1 98 ? 7.590 -0.129 16.958 1.00 90.88 98 HIS A CA 1
ATOM 725 C C . HIS A 1 98 ? 6.297 -0.795 16.474 1.00 90.88 98 HIS A C 1
ATOM 727 O O . HIS A 1 98 ? 6.373 -1.620 15.558 1.00 90.88 98 HIS A O 1
ATOM 733 N N . PRO A 1 99 ? 5.122 -0.491 17.062 1.00 95.25 99 PRO A N 1
ATOM 734 C CA . PRO A 1 99 ? 3.857 -0.961 16.514 1.00 95.25 99 PRO A CA 1
ATOM 735 C C . PRO A 1 99 ? 3.744 -0.569 15.041 1.00 95.25 99 PRO A C 1
ATOM 737 O O . PRO A 1 99 ? 3.879 0.602 14.706 1.00 95.25 99 PRO A O 1
ATOM 740 N N . LEU A 1 100 ? 3.498 -1.544 14.164 1.00 95.81 100 LEU A N 1
ATOM 741 C CA . LEU A 1 100 ? 3.395 -1.285 12.726 1.00 95.81 100 LEU A CA 1
ATOM 742 C C . LEU A 1 100 ? 2.208 -0.371 12.390 1.00 95.81 100 LEU A C 1
ATOM 744 O O . LEU A 1 100 ? 2.286 0.402 11.445 1.00 95.81 100 LEU A O 1
ATOM 748 N N . LEU A 1 101 ? 1.121 -0.486 13.160 1.00 96.56 101 LEU A N 1
ATOM 749 C CA . LEU A 1 101 ? -0.146 0.200 12.930 1.00 96.56 101 LEU A CA 1
ATOM 750 C C . LEU A 1 101 ? -0.545 1.039 14.142 1.00 96.56 101 LEU A C 1
ATOM 752 O O . LEU A 1 101 ? -0.474 0.589 15.289 1.00 96.56 101 LEU A O 1
ATOM 756 N N . SER A 1 102 ? -1.069 2.228 13.876 1.00 94.31 102 SER A N 1
ATOM 757 C CA . SER A 1 102 ? -1.778 3.057 14.843 1.00 94.31 102 SER A CA 1
ATOM 758 C C . SER A 1 102 ? -3.081 2.399 15.317 1.00 94.31 102 SER A C 1
ATOM 760 O O . SER A 1 102 ? -3.609 1.444 14.736 1.00 94.31 102 SER A O 1
ATOM 762 N N . ALA A 1 103 ? -3.673 2.958 16.376 1.00 94.38 103 ALA A N 1
ATOM 763 C CA . ALA A 1 103 ? -4.968 2.502 16.877 1.00 94.38 103 ALA A CA 1
ATOM 764 C C . ALA A 1 103 ? -6.098 2.666 15.843 1.00 94.38 103 ALA A C 1
ATOM 766 O O . ALA A 1 103 ? -7.073 1.912 15.880 1.00 94.38 103 ALA A O 1
ATOM 767 N N . TRP A 1 104 ? -5.999 3.658 14.951 1.00 94.06 104 TRP A N 1
ATOM 768 C CA . TRP A 1 104 ? -6.986 3.867 13.894 1.00 94.06 104 TRP A CA 1
ATOM 769 C C . TRP A 1 104 ? -6.824 2.845 12.773 1.00 94.06 104 TRP A C 1
ATOM 771 O O . TRP A 1 104 ? -7.801 2.171 12.448 1.00 94.06 104 TRP A O 1
ATOM 781 N N . GLU A 1 105 ? -5.601 2.634 12.289 1.00 96.25 105 GLU A N 1
ATOM 782 C CA . GLU A 1 105 ? -5.294 1.591 11.307 1.00 96.25 105 GLU A CA 1
ATOM 783 C C . GLU A 1 105 ? -5.706 0.205 11.810 1.00 96.25 105 GLU A C 1
ATOM 785 O O . GLU A 1 105 ? -6.352 -0.541 11.085 1.00 96.25 105 GLU A O 1
ATOM 790 N N . CYS A 1 106 ? -5.468 -0.122 13.085 1.00 97.31 106 CYS A N 1
ATOM 791 C CA . CYS A 1 106 ? -5.955 -1.370 13.681 1.00 97.31 106 CYS A CA 1
ATOM 792 C C . CYS A 1 106 ? -7.489 -1.517 13.616 1.00 97.31 106 CYS A C 1
ATOM 794 O O . CYS A 1 106 ? -8.014 -2.625 13.473 1.00 97.31 106 CYS A O 1
ATOM 796 N N . ARG A 1 107 ? -8.250 -0.420 13.761 1.00 96.12 107 ARG A N 1
ATOM 797 C CA . ARG A 1 107 ? -9.717 -0.456 13.619 1.00 96.12 107 ARG A CA 1
ATOM 798 C C . ARG A 1 107 ? -10.126 -0.668 12.167 1.00 96.12 107 ARG A C 1
ATOM 800 O O . ARG A 1 107 ? -11.019 -1.477 11.926 1.00 96.12 107 ARG A O 1
ATOM 807 N N . VAL A 1 108 ? -9.473 0.020 11.232 1.00 96.94 108 VAL A N 1
ATOM 808 C CA . VAL A 1 108 ? -9.741 -0.144 9.799 1.00 96.94 108 VAL A CA 1
ATOM 809 C C . VAL A 1 108 ? -9.388 -1.552 9.342 1.00 96.94 108 VAL A C 1
ATOM 811 O O . VAL A 1 108 ? -10.232 -2.191 8.724 1.00 96.94 108 VAL A O 1
ATOM 814 N N . LEU A 1 109 ? -8.223 -2.079 9.726 1.00 98.06 109 LEU A N 1
ATOM 815 C CA . LEU A 1 109 ? -7.803 -3.442 9.407 1.00 98.06 109 LEU A CA 1
ATOM 816 C C . LEU A 1 109 ? -8.876 -4.454 9.809 1.00 98.06 109 LEU A C 1
ATOM 818 O O . LEU A 1 109 ? -9.328 -5.228 8.976 1.00 98.06 109 LEU A O 1
ATOM 822 N N . ARG A 1 110 ? -9.367 -4.392 11.056 1.00 97.50 110 ARG A N 1
ATOM 823 C CA . ARG A 1 110 ? -10.451 -5.278 11.517 1.00 97.50 110 ARG A CA 1
ATOM 824 C C . ARG A 1 110 ? -11.729 -5.131 10.692 1.00 97.50 110 ARG A C 1
ATOM 826 O O . ARG A 1 110 ? -12.383 -6.132 10.418 1.00 97.50 110 ARG A O 1
ATOM 833 N N . SER A 1 111 ? -12.081 -3.907 10.299 1.00 97.12 111 SER A N 1
ATOM 834 C CA . SER A 1 111 ? -13.239 -3.652 9.437 1.00 97.12 111 SER A CA 1
ATOM 835 C C . SER A 1 111 ? -13.058 -4.256 8.043 1.00 97.12 111 SER A C 1
ATOM 837 O O . SER A 1 111 ? -13.977 -4.902 7.552 1.00 97.12 111 SER A O 1
ATOM 839 N N . LEU A 1 112 ? -11.890 -4.074 7.419 1.00 98.06 112 LEU A N 1
ATOM 840 C CA . LEU A 1 112 ? -11.569 -4.631 6.103 1.00 98.06 112 LEU A CA 1
ATOM 841 C C . LEU A 1 112 ? -11.557 -6.161 6.143 1.00 98.06 112 LEU A C 1
ATOM 843 O O . LEU A 1 112 ? -12.225 -6.801 5.338 1.00 98.06 112 LEU A O 1
ATOM 847 N N . THR A 1 113 ? -10.870 -6.754 7.123 1.00 97.75 113 THR A N 1
ATOM 848 C CA . THR A 1 113 ? -10.805 -8.212 7.298 1.00 97.75 113 THR A CA 1
ATOM 849 C C . THR A 1 113 ? -12.188 -8.832 7.510 1.00 97.75 113 THR A C 1
ATOM 851 O O . THR A 1 113 ? -12.428 -9.944 7.061 1.00 97.75 113 THR A O 1
ATOM 854 N N . GLY A 1 114 ? -13.122 -8.120 8.150 1.00 97.06 114 GLY A N 1
ATOM 855 C CA . GLY A 1 114 ? -14.505 -8.581 8.303 1.00 97.06 114 GLY A CA 1
ATOM 856 C C . GLY A 1 114 ? -15.363 -8.502 7.032 1.00 97.06 114 GLY A C 1
ATOM 857 O O . GLY A 1 114 ? -16.475 -9.024 7.036 1.00 97.06 114 GLY A O 1
ATOM 858 N N . GLN A 1 115 ? -14.890 -7.836 5.974 1.00 96.81 115 GLN A N 1
ATOM 859 C CA . GLN A 1 115 ? -15.629 -7.620 4.722 1.00 96.81 115 GLN A CA 1
ATOM 860 C C . GLN A 1 115 ? -15.089 -8.431 3.542 1.00 96.81 115 GLN A C 1
ATOM 862 O O . GLN A 1 115 ? -15.816 -8.633 2.570 1.00 96.81 115 GLN A O 1
ATOM 867 N N . VAL A 1 116 ? -13.827 -8.866 3.595 1.00 96.38 116 VAL A N 1
ATOM 868 C CA . VAL A 1 116 ? -13.234 -9.665 2.518 1.00 96.38 116 VAL A CA 1
ATOM 869 C C . VAL A 1 116 ? -13.794 -11.098 2.525 1.00 96.38 116 VAL A C 1
ATOM 871 O O . VAL A 1 116 ? -13.954 -11.688 3.596 1.00 96.38 116 VAL A O 1
ATOM 874 N N . PRO A 1 117 ? -14.115 -11.676 1.354 1.00 95.25 117 PRO A N 1
ATOM 875 C CA . PRO A 1 117 ? -14.563 -13.063 1.256 1.00 95.25 117 PRO A CA 1
ATOM 876 C C . PRO A 1 117 ? -13.395 -14.059 1.428 1.00 95.25 117 PRO A C 1
ATOM 878 O O . PRO A 1 117 ? -12.229 -13.658 1.399 1.00 95.25 117 PRO A O 1
ATOM 881 N N . PRO A 1 118 ? -13.672 -15.372 1.568 1.00 94.69 118 PRO A N 1
ATOM 882 C CA . PRO A 1 118 ? -12.634 -16.402 1.511 1.00 94.69 118 PRO A CA 1
ATOM 883 C C . PRO A 1 118 ? -11.790 -16.300 0.231 1.00 94.69 118 PRO A C 1
ATOM 885 O O . PRO A 1 118 ? -12.325 -16.024 -0.841 1.00 94.69 118 PRO A O 1
ATOM 888 N N . GLY A 1 119 ? -10.480 -16.543 0.328 1.00 94.44 119 GLY A N 1
ATOM 889 C CA . GLY A 1 119 ? -9.558 -16.412 -0.807 1.00 94.44 119 GLY A CA 1
ATOM 890 C C . GLY A 1 119 ? -9.115 -14.974 -1.105 1.00 94.44 119 GLY A C 1
ATOM 891 O O . GLY A 1 119 ? -8.460 -14.736 -2.123 1.00 94.44 119 GLY A O 1
ATOM 892 N N . VAL A 1 120 ? -9.450 -14.015 -0.235 1.00 97.19 120 VAL A N 1
ATOM 893 C CA . VAL A 1 120 ? -9.009 -12.618 -0.307 1.00 97.19 120 VAL A CA 1
ATOM 894 C C . VAL A 1 120 ? -8.345 -12.224 1.014 1.00 97.19 120 VAL A C 1
ATOM 896 O O . VAL A 1 120 ? -8.867 -12.500 2.092 1.00 97.19 120 VAL A O 1
ATOM 899 N N . LEU A 1 121 ? -7.187 -11.566 0.934 1.00 97.69 121 LEU A N 1
ATOM 900 C CA . LEU A 1 121 ? -6.382 -11.164 2.091 1.00 97.69 121 LEU A CA 1
ATOM 901 C C . LEU A 1 121 ? -6.204 -9.648 2.153 1.00 97.69 121 LEU A C 1
ATOM 903 O O . LEU A 1 121 ? -6.129 -8.979 1.125 1.00 97.69 121 LEU A O 1
ATOM 907 N N . VAL A 1 122 ? -6.080 -9.125 3.376 1.00 98.50 122 VAL A N 1
ATOM 908 C CA . VAL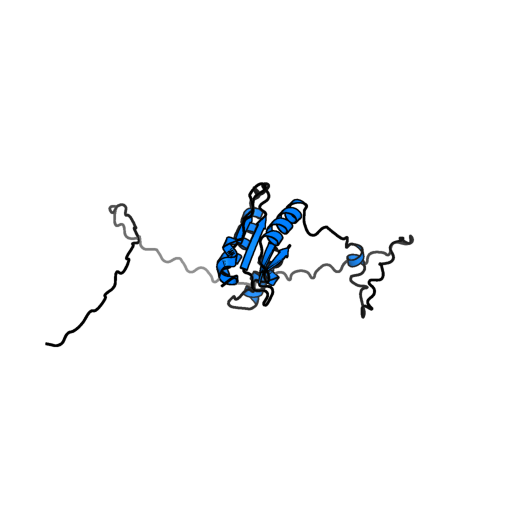 A 1 122 ? -5.720 -7.726 3.647 1.00 98.50 122 VAL A CA 1
ATOM 909 C C . VAL A 1 122 ? -4.268 -7.673 4.121 1.00 98.50 122 VAL A C 1
ATOM 911 O O . VAL A 1 122 ? -3.914 -8.309 5.114 1.00 98.50 122 VAL A O 1
ATOM 914 N N . CYS A 1 123 ? -3.436 -6.900 3.430 1.00 98.44 123 CYS A N 1
ATOM 915 C CA . CYS A 1 123 ? -2.014 -6.730 3.701 1.00 98.44 123 CYS A CA 1
ATOM 916 C C . CYS A 1 123 ? -1.742 -5.291 4.168 1.00 98.44 123 CYS A C 1
ATOM 918 O O . CYS A 1 123 ? -1.866 -4.373 3.357 1.00 98.44 123 CYS A O 1
ATOM 920 N N . PRO A 1 124 ? -1.393 -5.064 5.445 1.00 98.19 124 PRO A N 1
ATOM 921 C CA . PRO A 1 124 ? -1.083 -3.728 5.946 1.00 98.19 124 PRO A CA 1
ATOM 922 C C . PRO A 1 124 ? 0.317 -3.245 5.540 1.00 98.19 124 PRO A C 1
ATOM 924 O O . PRO A 1 124 ? 1.244 -4.049 5.450 1.00 98.19 124 PRO A O 1
ATOM 927 N N . GLN A 1 125 ? 0.477 -1.926 5.396 1.00 97.06 125 GLN A N 1
ATOM 928 C CA . GLN A 1 125 ? 1.757 -1.217 5.253 1.00 97.06 125 GLN A CA 1
ATOM 929 C C . GLN A 1 125 ? 2.660 -1.787 4.142 1.00 97.06 125 GLN A C 1
ATOM 931 O O . GLN A 1 125 ? 3.848 -2.057 4.341 1.00 97.06 125 GLN A O 1
ATOM 936 N N . VAL A 1 126 ? 2.095 -1.976 2.945 1.00 97.94 126 VAL A N 1
ATOM 937 C CA . VAL A 1 126 ? 2.815 -2.552 1.797 1.00 97.94 126 VAL A CA 1
ATOM 938 C C . VAL A 1 126 ? 3.505 -1.451 1.001 1.00 97.94 126 VAL A C 1
ATOM 940 O O . VAL A 1 126 ? 2.874 -0.466 0.620 1.00 97.94 126 VAL A O 1
ATOM 943 N N . ARG A 1 127 ? 4.799 -1.606 0.695 1.00 97.44 127 ARG A N 1
ATOM 944 C CA . ARG A 1 127 ? 5.518 -0.613 -0.118 1.00 97.44 127 ARG A CA 1
ATOM 945 C C . ARG A 1 127 ? 5.076 -0.692 -1.574 1.00 97.44 127 ARG A C 1
ATOM 947 O O . ARG A 1 127 ? 4.960 -1.778 -2.131 1.00 97.44 127 ARG A O 1
ATOM 954 N N . LEU A 1 128 ? 4.948 0.455 -2.238 1.00 97.38 128 LEU A N 1
ATOM 955 C CA . LEU A 1 128 ? 4.613 0.520 -3.666 1.00 97.38 128 LEU A CA 1
ATOM 956 C C . LEU A 1 128 ? 5.613 -0.266 -4.521 1.00 97.38 128 LEU A C 1
ATOM 958 O O . LEU A 1 128 ? 5.226 -0.942 -5.468 1.00 97.38 128 LEU A O 1
ATOM 962 N N . ALA A 1 129 ? 6.898 -0.219 -4.168 1.00 97.12 129 ALA A N 1
ATOM 963 C CA . ALA A 1 129 ? 7.945 -0.959 -4.870 1.00 97.12 129 ALA A CA 1
ATOM 964 C C . ALA A 1 129 ? 7.831 -2.491 -4.769 1.00 97.12 129 ALA A C 1
ATOM 966 O O . ALA A 1 129 ? 8.506 -3.178 -5.532 1.00 97.12 129 ALA A O 1
ATOM 967 N N . ASP A 1 130 ? 7.004 -3.019 -3.862 1.00 97.12 130 ASP A N 1
ATOM 968 C CA . ASP A 1 130 ? 6.816 -4.464 -3.709 1.00 97.12 130 ASP A CA 1
ATOM 969 C C . ASP A 1 130 ? 5.762 -5.023 -4.686 1.00 97.12 130 ASP A C 1
ATOM 971 O O . ASP A 1 130 ? 5.749 -6.224 -4.938 1.00 97.12 130 ASP A O 1
ATOM 975 N N . PHE A 1 131 ? 4.917 -4.171 -5.288 1.00 96.88 131 PHE A N 1
ATOM 976 C CA . PHE A 1 131 ? 3.884 -4.593 -6.250 1.00 96.88 131 PHE A CA 1
ATOM 977 C C . PHE A 1 131 ? 3.823 -3.757 -7.542 1.00 96.88 131 PHE A C 1
ATOM 979 O O . PHE A 1 131 ? 3.103 -4.115 -8.474 1.00 96.88 131 PHE A O 1
ATOM 986 N N . ILE A 1 132 ? 4.599 -2.673 -7.647 1.00 97.19 132 ILE A N 1
ATOM 987 C CA . ILE A 1 132 ? 4.716 -1.841 -8.852 1.00 97.19 132 ILE A CA 1
ATOM 988 C C . ILE A 1 132 ? 6.156 -1.878 -9.363 1.00 97.19 132 ILE A C 1
ATOM 990 O O . ILE A 1 132 ? 7.098 -1.502 -8.666 1.00 97.19 132 ILE A O 1
ATOM 994 N N . VAL A 1 133 ? 6.320 -2.259 -10.632 1.00 96.50 133 VAL A N 1
ATOM 995 C CA . VAL A 1 133 ? 7.627 -2.343 -11.297 1.00 96.50 133 VAL A CA 1
ATOM 996 C C . VAL A 1 133 ? 7.720 -1.303 -12.420 1.00 96.50 133 VAL A C 1
ATOM 998 O O . VAL A 1 133 ? 6.910 -1.344 -13.350 1.00 96.50 133 VAL A O 1
ATOM 1001 N N . PRO A 1 134 ? 8.712 -0.393 -12.399 1.00 96.75 134 PRO A N 1
ATOM 1002 C C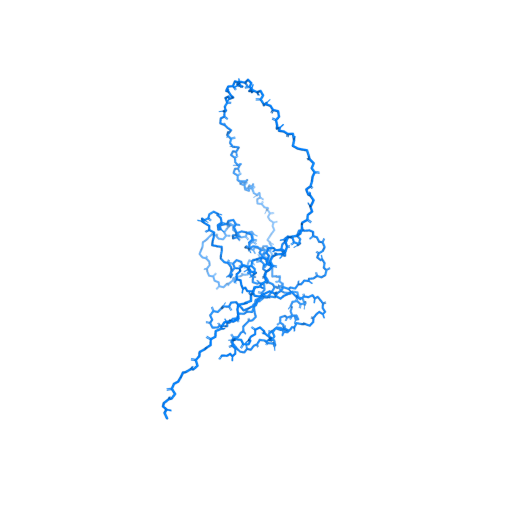A . PRO A 1 134 ? 8.942 0.540 -13.498 1.00 96.75 134 PRO A CA 1
ATOM 1003 C C . PRO A 1 134 ? 9.278 -0.169 -14.818 1.00 96.75 134 PRO A C 1
ATOM 1005 O O . PRO A 1 134 ? 10.122 -1.064 -14.857 1.00 96.75 134 PRO A O 1
ATOM 1008 N N . ARG A 1 135 ? 8.644 0.270 -15.912 1.00 96.19 135 ARG A N 1
ATOM 1009 C CA . ARG A 1 135 ? 8.880 -0.216 -17.286 1.00 96.19 135 ARG A CA 1
ATOM 1010 C C . ARG A 1 135 ? 9.153 0.941 -18.253 1.00 96.19 135 ARG A C 1
ATOM 1012 O O . ARG A 1 135 ? 8.423 1.172 -19.209 1.00 96.19 135 ARG A O 1
ATOM 1019 N N . GLY A 1 136 ? 10.183 1.712 -17.941 1.00 95.31 136 GLY A N 1
ATOM 1020 C CA . GLY A 1 136 ? 10.719 2.799 -18.751 1.00 95.31 136 GLY A CA 1
ATOM 1021 C C . GLY A 1 136 ? 11.678 2.329 -19.855 1.00 95.31 136 GLY A C 1
ATOM 1022 O O . GLY A 1 136 ? 11.973 1.138 -19.965 1.00 95.31 136 GLY A O 1
ATOM 1023 N N . PRO A 1 137 ? 12.187 3.274 -20.666 1.00 96.75 137 PRO A N 1
ATOM 1024 C CA . PRO A 1 137 ? 12.967 2.980 -21.871 1.00 96.75 137 PRO A CA 1
ATOM 1025 C C . PRO A 1 137 ? 14.363 2.400 -21.594 1.00 96.75 137 PRO A C 1
ATOM 1027 O O . PRO A 1 137 ? 14.944 1.771 -22.473 1.00 96.75 137 PRO A O 1
ATOM 1030 N N . ASP A 1 138 ? 14.911 2.610 -20.394 1.00 97.88 138 ASP A N 1
ATOM 1031 C CA . ASP A 1 138 ? 16.241 2.141 -20.011 1.00 97.88 138 ASP A CA 1
ATOM 1032 C C . ASP A 1 138 ? 16.361 1.886 -18.493 1.00 97.88 138 ASP A C 1
ATOM 1034 O O . ASP A 1 138 ? 15.486 2.231 -17.688 1.00 97.88 138 ASP A O 1
ATOM 1038 N N . ALA A 1 139 ? 17.472 1.259 -18.093 1.00 97.31 139 ALA A N 1
ATOM 1039 C CA . ALA A 1 139 ? 17.742 0.889 -16.703 1.00 97.31 139 ALA A CA 1
ATOM 1040 C C . ALA A 1 139 ? 17.900 2.098 -15.763 1.00 97.31 139 ALA A C 1
ATOM 1042 O O . ALA A 1 139 ? 17.631 1.998 -14.565 1.00 97.31 139 ALA A O 1
ATOM 1043 N N . ASP A 1 140 ? 18.340 3.242 -16.280 1.00 97.75 140 ASP A N 1
ATOM 1044 C CA . ASP A 1 140 ? 18.567 4.454 -15.501 1.00 97.75 140 ASP A CA 1
ATOM 1045 C C . ASP A 1 140 ? 17.240 5.160 -15.180 1.00 97.75 140 ASP A C 1
ATOM 1047 O O . ASP A 1 140 ? 16.989 5.542 -14.033 1.00 97.75 140 ASP A O 1
ATOM 1051 N N . ALA A 1 141 ? 16.336 5.228 -16.159 1.00 97.75 141 ALA A N 1
ATOM 1052 C CA . ALA A 1 141 ? 14.954 5.650 -15.990 1.00 97.75 141 ALA A CA 1
ATOM 1053 C C . ALA A 1 141 ? 14.211 4.748 -14.995 1.00 97.75 141 ALA A C 1
ATOM 1055 O O . ALA A 1 141 ? 13.586 5.264 -14.065 1.00 97.75 141 ALA A O 1
ATOM 1056 N N . ASN A 1 142 ? 14.346 3.423 -15.123 1.00 97.44 142 ASN A N 1
ATOM 1057 C CA . ASN A 1 142 ? 13.738 2.471 -14.189 1.00 97.44 142 ASN A CA 1
ATOM 1058 C C . ASN A 1 142 ? 14.254 2.646 -12.765 1.00 97.44 142 ASN A C 1
ATOM 1060 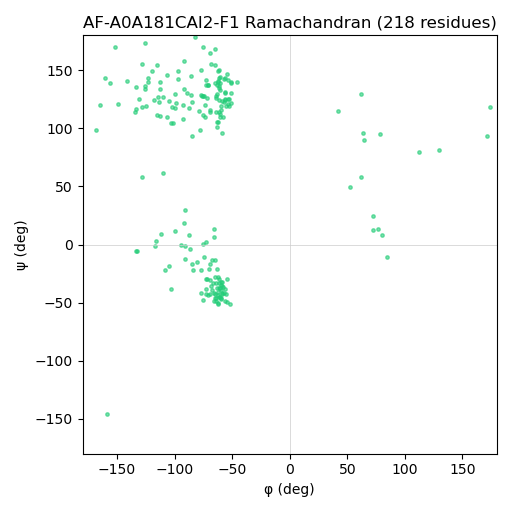O O . ASN A 1 142 ? 13.460 2.710 -11.830 1.00 97.44 142 ASN A O 1
ATOM 1064 N N . ARG A 1 143 ? 15.570 2.801 -12.591 1.00 97.69 143 ARG A N 1
ATOM 1065 C CA . ARG A 1 143 ? 16.173 3.020 -11.274 1.00 97.69 143 ARG A CA 1
ATOM 1066 C C . ARG A 1 143 ? 15.686 4.323 -10.634 1.00 97.69 143 ARG A C 1
ATOM 1068 O O . ARG A 1 143 ? 15.329 4.330 -9.458 1.00 97.69 143 ARG A O 1
ATOM 1075 N N . ARG A 1 144 ? 15.615 5.420 -11.400 1.00 96.88 144 ARG A N 1
ATOM 1076 C CA . ARG A 1 144 ? 15.059 6.693 -10.907 1.00 96.88 144 ARG A CA 1
ATOM 1077 C C . ARG A 1 144 ? 13.598 6.560 -10.489 1.00 96.88 144 ARG A C 1
ATOM 1079 O O . ARG A 1 144 ? 13.240 7.067 -9.430 1.00 96.88 144 ARG A O 1
ATOM 1086 N N . ALA A 1 145 ? 12.773 5.902 -11.301 1.00 96.50 145 ALA A N 1
ATOM 1087 C CA . ALA A 1 145 ? 11.363 5.678 -10.993 1.00 96.50 145 ALA A CA 1
ATOM 1088 C C . ALA A 1 145 ? 11.190 4.784 -9.754 1.00 96.50 145 ALA A C 1
ATOM 1090 O O . ALA A 1 145 ? 10.414 5.121 -8.866 1.00 96.50 145 ALA A O 1
ATOM 1091 N N . PHE A 1 146 ? 11.982 3.715 -9.636 1.00 97.06 146 PHE A N 1
ATOM 1092 C CA . PHE A 1 146 ? 11.987 2.830 -8.473 1.00 97.06 146 PHE A CA 1
ATOM 1093 C C . PHE A 1 146 ? 12.250 3.604 -7.176 1.00 97.06 146 PHE A C 1
ATOM 1095 O O . PHE A 1 146 ? 11.473 3.507 -6.231 1.00 97.06 146 PHE A O 1
ATOM 1102 N N . TYR A 1 147 ? 13.274 4.465 -7.140 1.00 95.88 147 TYR A N 1
ATOM 1103 C CA . TYR A 1 147 ? 13.563 5.266 -5.944 1.00 95.88 147 TYR A CA 1
ATOM 1104 C C . TYR A 1 147 ? 12.448 6.249 -5.566 1.00 95.88 147 TYR A C 1
ATOM 1106 O O . TYR A 1 147 ? 12.372 6.660 -4.411 1.00 95.88 147 TYR A O 1
ATOM 1114 N N . LYS A 1 148 ? 11.567 6.627 -6.502 1.00 94.19 148 LYS A N 1
ATOM 1115 C CA . LYS A 1 148 ? 10.407 7.471 -6.186 1.00 94.19 148 LYS A CA 1
ATOM 1116 C C . LYS A 1 148 ? 9.328 6.715 -5.414 1.00 94.19 148 LYS A C 1
ATOM 1118 O O . LYS A 1 148 ? 8.635 7.356 -4.625 1.00 94.19 148 LYS A O 1
ATOM 1123 N N . ILE A 1 149 ? 9.201 5.403 -5.611 1.00 94.81 149 ILE A N 1
ATOM 1124 C CA . ILE A 1 149 ? 8.170 4.564 -4.978 1.00 94.81 149 ILE A CA 1
ATOM 1125 C C . ILE A 1 149 ? 8.707 3.686 -3.837 1.00 94.81 149 ILE A C 1
ATOM 1127 O O . ILE A 1 149 ? 7.935 3.265 -2.987 1.00 94.81 149 ILE A O 1
ATOM 1131 N N . ALA A 1 150 ? 10.021 3.455 -3.762 1.00 95.44 150 ALA A N 1
ATOM 1132 C CA . ALA A 1 150 ? 10.641 2.546 -2.789 1.00 95.44 150 ALA A CA 1
ATOM 1133 C C . ALA A 1 150 ? 10.451 2.941 -1.317 1.00 95.44 150 ALA A C 1
ATOM 1135 O O . ALA A 1 150 ? 10.451 2.077 -0.446 1.00 95.44 150 ALA A O 1
ATOM 1136 N N . SER A 1 151 ? 10.293 4.235 -1.039 1.00 91.44 151 SER A N 1
ATOM 1137 C CA . SER A 1 151 ? 10.045 4.761 0.308 1.00 91.44 151 SER A CA 1
ATOM 1138 C C . SER A 1 151 ? 8.573 5.075 0.581 1.00 91.44 151 SER A C 1
ATOM 1140 O O . SER A 1 151 ? 8.272 5.774 1.545 1.00 91.44 151 SER A O 1
ATOM 1142 N N . LYS A 1 152 ? 7.660 4.629 -0.288 1.00 92.00 152 LYS A N 1
ATOM 1143 C CA . LYS A 1 152 ? 6.220 4.861 -0.149 1.00 92.00 152 LYS A CA 1
ATOM 1144 C C . LYS A 1 152 ? 5.522 3.548 0.132 1.00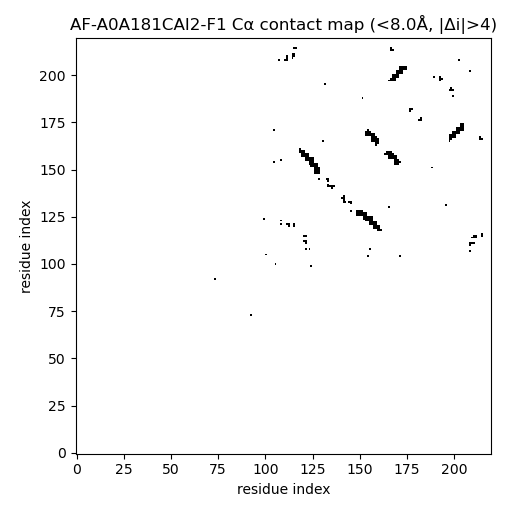 92.00 152 LYS A C 1
ATOM 1146 O O . LYS A 1 152 ? 5.781 2.571 -0.569 1.00 92.00 152 LYS A O 1
ATOM 1151 N N . SER A 1 153 ? 4.634 3.555 1.112 1.00 95.31 153 SER A N 1
ATOM 1152 C CA . SER A 1 153 ? 3.686 2.483 1.380 1.00 95.31 153 SER A CA 1
ATOM 1153 C C . SER A 1 153 ? 2.267 2.974 1.174 1.00 95.31 153 SER A C 1
ATOM 1155 O O . SER A 1 153 ? 2.016 4.172 1.260 1.00 95.31 153 SER A O 1
ATOM 1157 N N . VAL A 1 154 ? 1.398 2.020 0.863 1.00 96.69 154 VAL A N 1
ATOM 1158 C CA . VAL A 1 154 ? -0.048 2.146 1.006 1.00 96.69 154 VAL A CA 1
ATOM 1159 C C . VAL A 1 154 ? -0.445 1.508 2.333 1.00 96.69 154 VAL A C 1
ATOM 1161 O O . VAL A 1 154 ? 0.135 0.483 2.719 1.00 96.69 154 VAL A O 1
ATOM 1164 N N . ASP A 1 155 ? -1.417 2.095 3.028 1.00 97.12 155 ASP A N 1
ATOM 1165 C CA . ASP A 1 155 ? -1.816 1.614 4.354 1.00 97.12 155 ASP A CA 1
ATOM 1166 C C . ASP A 1 155 ? -2.366 0.189 4.311 1.00 97.12 155 ASP A C 1
ATOM 1168 O O . ASP A 1 155 ? -2.009 -0.633 5.158 1.00 97.12 155 ASP A O 1
ATOM 1172 N N . PHE A 1 156 ? -3.171 -0.143 3.295 1.00 98.56 156 PHE A N 1
ATOM 1173 C CA . PHE A 1 156 ? -3.601 -1.517 3.044 1.00 98.56 156 PHE A CA 1
ATOM 1174 C C . PHE A 1 156 ? -3.652 -1.856 1.553 1.00 98.56 156 PHE A C 1
ATOM 1176 O O . PHE A 1 156 ? -4.143 -1.082 0.734 1.00 98.56 156 PHE A O 1
ATOM 1183 N N . LEU A 1 157 ? -3.231 -3.071 1.211 1.00 98.38 157 LEU A N 1
ATOM 1184 C CA . LEU A 1 157 ? -3.611 -3.737 -0.031 1.00 98.38 157 LEU A CA 1
ATOM 1185 C C . LEU A 1 157 ? -4.608 -4.846 0.252 1.00 98.38 157 LEU A C 1
ATOM 1187 O O . LEU A 1 157 ? -4.505 -5.550 1.253 1.00 98.38 157 LEU A O 1
ATOM 1191 N N . ILE A 1 158 ? -5.528 -5.043 -0.678 1.00 98.25 158 ILE A N 1
ATOM 1192 C CA . ILE A 1 158 ? -6.374 -6.224 -0.732 1.00 98.25 158 ILE A CA 1
ATOM 1193 C C . ILE A 1 158 ? -5.941 -7.055 -1.930 1.00 98.25 158 ILE A C 1
ATOM 1195 O O . ILE A 1 158 ? -5.855 -6.539 -3.047 1.00 98.25 158 ILE A O 1
ATOM 1199 N N . ILE A 1 159 ? -5.650 -8.330 -1.690 1.00 97.62 159 ILE A N 1
ATOM 1200 C CA . ILE A 1 159 ? -5.090 -9.244 -2.687 1.00 97.62 159 ILE A CA 1
ATOM 1201 C C . ILE A 1 159 ? -5.904 -10.531 -2.775 1.00 97.62 159 ILE A C 1
ATOM 1203 O O . ILE A 1 159 ? -6.536 -10.946 -1.802 1.00 97.62 159 ILE A O 1
ATOM 1207 N N . ARG A 1 160 ? -5.839 -11.207 -3.920 1.00 96.00 160 ARG A N 1
ATOM 1208 C CA . ARG A 1 160 ? -6.292 -12.594 -4.048 1.00 96.00 160 ARG A CA 1
ATOM 1209 C C . ARG A 1 160 ? -5.250 -13.530 -3.429 1.00 96.00 160 ARG A C 1
ATOM 1211 O O . ARG A 1 160 ? -4.077 -13.473 -3.781 1.00 96.00 160 ARG A O 1
ATOM 1218 N N . GLU A 1 161 ? -5.677 -14.412 -2.532 1.00 94.62 161 GLU A N 1
ATOM 1219 C CA . GLU A 1 161 ? -4.798 -15.311 -1.770 1.00 94.62 161 GLU A CA 1
ATOM 1220 C C . GLU A 1 161 ? -4.004 -16.278 -2.663 1.00 94.62 161 GLU A C 1
ATOM 1222 O O . GLU A 1 161 ? -2.837 -16.549 -2.396 1.00 94.62 161 GLU A O 1
ATOM 1227 N N . GLY A 1 162 ? -4.619 -16.785 -3.737 1.00 93.19 162 GLY A N 1
ATOM 1228 C CA . GLY A 1 162 ? -4.032 -17.851 -4.556 1.00 93.19 162 GLY A CA 1
ATOM 1229 C C . GLY A 1 162 ? -2.840 -17.436 -5.425 1.00 93.19 162 GLY A C 1
ATOM 1230 O O . GLY A 1 162 ? -1.984 -18.269 -5.713 1.00 93.19 162 GLY A O 1
ATOM 1231 N N . ASP A 1 163 ? -2.779 -16.176 -5.858 1.00 94.31 163 ASP A N 1
ATOM 1232 C CA . ASP A 1 163 ? -1.761 -15.674 -6.796 1.00 94.31 163 ASP A CA 1
ATOM 1233 C C . ASP A 1 163 ? -1.132 -14.336 -6.368 1.00 94.31 163 ASP A C 1
ATOM 1235 O O . ASP A 1 163 ? -0.188 -13.865 -7.003 1.00 94.31 163 ASP A O 1
ATOM 1239 N N . GLY A 1 164 ? -1.630 -13.724 -5.290 1.00 95.00 164 GLY A N 1
ATOM 1240 C CA . GLY A 1 164 ? -1.167 -12.432 -4.798 1.00 95.00 164 GLY A CA 1
ATOM 1241 C C . GLY A 1 164 ? -1.582 -11.243 -5.666 1.00 95.00 164 GLY A C 1
ATOM 1242 O O . GLY A 1 164 ? -1.050 -10.149 -5.472 1.00 95.00 164 GLY A O 1
ATOM 1243 N N . HIS A 1 165 ? -2.505 -11.413 -6.621 1.00 94.88 165 HIS A N 1
ATOM 1244 C CA . HIS A 1 165 ? -2.943 -10.314 -7.477 1.00 94.88 165 HIS A CA 1
ATOM 1245 C C . HIS A 1 165 ? -3.621 -9.219 -6.650 1.00 94.88 165 HIS A C 1
ATOM 1247 O O . HIS A 1 165 ? -4.547 -9.485 -5.880 1.00 94.88 165 HIS A O 1
ATOM 1253 N N . VAL A 1 166 ? -3.194 -7.971 -6.846 1.00 96.88 166 VAL A N 1
ATOM 1254 C CA . VAL A 1 166 ? -3.746 -6.814 -6.136 1.00 96.88 166 VAL A CA 1
ATOM 1255 C C . VAL A 1 166 ? -5.117 -6.450 -6.702 1.00 96.88 166 VAL A C 1
ATOM 1257 O O . VAL A 1 166 ? -5.274 -6.280 -7.908 1.00 96.88 166 VAL A O 1
ATOM 1260 N N . LEU A 1 167 ? -6.111 -6.342 -5.826 1.00 96.75 167 LEU A N 1
ATOM 1261 C CA . LEU A 1 167 ? -7.503 -6.036 -6.166 1.00 96.75 167 LEU A CA 1
ATOM 1262 C C . LEU A 1 167 ? -7.861 -4.579 -5.845 1.00 96.75 167 LEU A C 1
ATOM 1264 O O 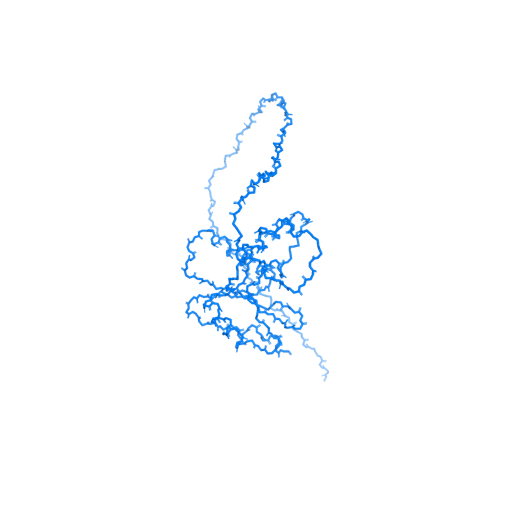. LEU A 1 167 ? -8.594 -3.944 -6.596 1.00 96.75 167 LEU A O 1
ATOM 1268 N N . LEU A 1 168 ? -7.350 -4.056 -4.728 1.00 97.94 168 LEU A N 1
ATOM 1269 C CA . LEU A 1 168 ? -7.659 -2.717 -4.222 1.00 97.94 168 LEU A CA 1
ATOM 1270 C C . LEU A 1 168 ? -6.516 -2.219 -3.330 1.00 97.94 168 LEU A C 1
ATOM 1272 O O . LEU A 1 168 ? -5.999 -2.980 -2.514 1.00 97.94 168 LEU A O 1
ATOM 1276 N N . GLY A 1 169 ? -6.155 -0.943 -3.445 1.00 98.12 169 GLY A N 1
ATOM 1277 C CA . GLY A 1 169 ? -5.423 -0.220 -2.403 1.00 98.12 169 GLY A CA 1
ATOM 1278 C C . GLY A 1 169 ? -6.367 0.591 -1.517 1.00 98.12 169 GLY A C 1
ATOM 1279 O O . GLY A 1 169 ? -7.396 1.074 -1.990 1.00 98.12 169 GLY A O 1
ATOM 1280 N N . VAL A 1 170 ? -6.015 0.769 -0.246 1.00 97.81 170 VAL A N 1
ATOM 1281 C CA . VAL A 1 170 ? -6.734 1.632 0.700 1.00 97.81 170 VAL A CA 1
ATOM 1282 C C . VAL A 1 170 ? -5.736 2.546 1.411 1.00 97.81 170 VAL A C 1
ATOM 1284 O O . VAL A 1 170 ? -4.794 2.050 2.024 1.00 97.81 170 VAL A O 1
ATOM 1287 N N . GLU A 1 171 ? -5.969 3.856 1.347 1.00 96.00 171 GLU A N 1
ATOM 1288 C CA . GLU A 1 171 ? -5.197 4.909 2.027 1.00 96.00 171 GLU A CA 1
ATOM 1289 C C . GLU A 1 171 ? -6.044 5.582 3.110 1.00 96.00 171 GLU A C 1
ATOM 1291 O O . GLU A 1 171 ? -7.241 5.836 2.919 1.00 96.00 171 GLU A O 1
ATOM 1296 N N . LEU A 1 172 ? -5.425 5.871 4.253 1.00 94.25 172 LEU A N 1
ATOM 1297 C CA . LEU A 1 172 ? -6.040 6.571 5.371 1.00 94.25 172 LEU A CA 1
ATOM 1298 C C . LEU A 1 172 ? -5.600 8.036 5.401 1.00 94.25 172 LEU A C 1
ATOM 1300 O O . LEU A 1 172 ? -4.518 8.395 5.868 1.00 94.25 172 LEU A O 1
ATOM 1304 N N . ASP A 1 173 ? -6.504 8.915 4.988 1.00 87.88 173 ASP A N 1
ATOM 1305 C CA . ASP A 1 173 ? -6.248 10.347 4.924 1.00 87.88 173 ASP A CA 1
ATOM 1306 C C . ASP A 1 173 ? -6.504 10.978 6.297 1.00 87.88 173 ASP A C 1
ATOM 1308 O O . ASP A 1 173 ? -7.630 11.353 6.629 1.00 87.88 173 ASP A O 1
ATOM 1312 N N . ASP A 1 174 ? -5.476 11.109 7.137 1.00 74.62 174 ASP A N 1
ATOM 1313 C CA . ASP A 1 174 ? -5.619 11.893 8.369 1.00 74.62 174 ASP A CA 1
ATOM 1314 C C . ASP A 1 174 ? -5.964 13.360 8.034 1.00 74.62 174 ASP A C 1
ATOM 1316 O O . ASP A 1 174 ? -5.452 13.948 7.094 1.00 74.62 174 ASP A O 1
ATOM 1320 N N . SER A 1 175 ? -6.803 14.025 8.815 1.00 60.69 175 SER A N 1
ATOM 1321 C CA . SER A 1 175 ? -7.236 15.415 8.573 1.00 60.69 175 SER A CA 1
ATOM 1322 C C . SER A 1 175 ? -6.126 16.489 8.681 1.00 60.69 175 SER A C 1
ATOM 1324 O O . SER A 1 175 ? -6.400 17.682 8.598 1.00 60.69 175 SER A O 1
ATOM 1326 N N . THR A 1 176 ? -4.859 16.096 8.842 1.00 58.97 176 THR A N 1
ATOM 1327 C CA . THR A 1 176 ? -3.691 16.975 9.043 1.00 58.97 176 THR A CA 1
ATOM 1328 C C . THR A 1 176 ? -2.954 17.379 7.744 1.00 58.97 176 THR A C 1
ATOM 1330 O O . THR A 1 176 ? -1.794 17.790 7.791 1.00 58.97 176 THR A O 1
ATOM 1333 N N . HIS A 1 177 ? -3.590 17.259 6.571 1.00 53.06 177 HIS A N 1
ATOM 1334 C CA . HIS A 1 177 ? -2.937 17.226 5.244 1.00 53.06 177 HIS A CA 1
ATOM 1335 C C . HIS A 1 177 ? -2.728 18.565 4.491 1.00 53.06 177 HIS A C 1
ATOM 1337 O O . HIS A 1 177 ? -2.605 18.566 3.270 1.00 53.06 177 HIS A O 1
ATOM 1343 N N . ASP A 1 178 ? -2.562 19.704 5.167 1.00 54.72 178 ASP A N 1
ATOM 1344 C CA . ASP A 1 178 ? -2.405 21.003 4.467 1.00 54.72 178 ASP A CA 1
ATOM 1345 C C . ASP A 1 178 ? -0.963 21.381 4.065 1.00 54.72 178 ASP A C 1
ATOM 1347 O O . ASP A 1 178 ? -0.705 22.488 3.587 1.00 54.72 178 ASP A O 1
ATOM 1351 N N . LEU A 1 179 ? 0.013 20.478 4.214 1.00 61.94 179 LEU A N 1
ATOM 1352 C CA . LEU A 1 179 ? 1.392 20.763 3.805 1.00 61.94 179 LEU A CA 1
ATOM 1353 C C . LEU A 1 179 ? 1.615 20.442 2.309 1.00 61.94 179 LEU A C 1
ATOM 1355 O O . LEU A 1 179 ? 1.365 19.308 1.894 1.00 61.94 179 LEU A O 1
ATOM 1359 N N . PRO A 1 180 ? 2.174 21.371 1.502 1.00 62.53 180 PRO A N 1
ATOM 1360 C CA . PRO A 1 180 ? 2.407 21.176 0.061 1.00 62.53 180 PRO A CA 1
ATOM 1361 C C . PRO A 1 180 ? 3.220 19.9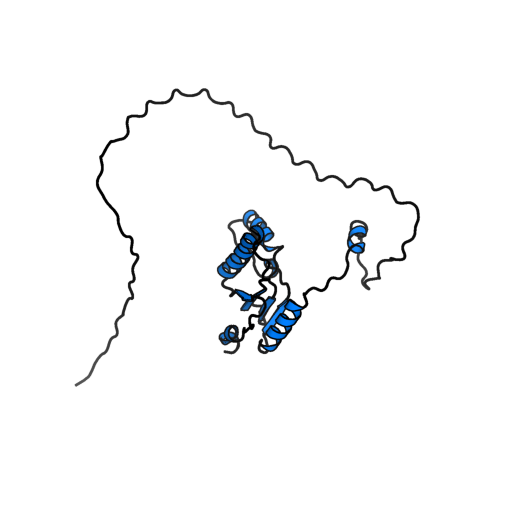23 -0.303 1.00 62.53 180 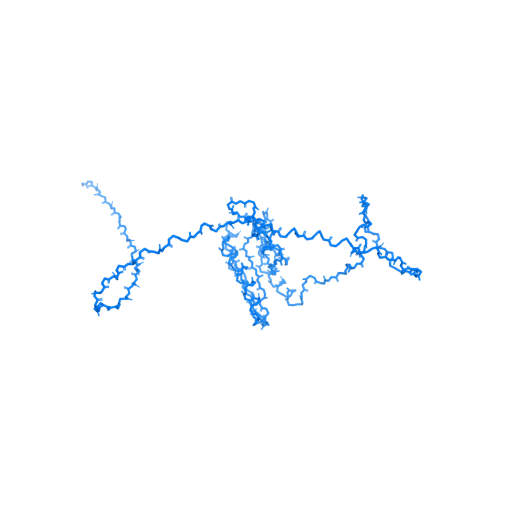PRO A C 1
ATOM 1363 O O . PRO A 1 180 ? 3.038 19.329 -1.364 1.00 62.53 180 PRO A O 1
ATOM 1366 N N . GLU A 1 181 ? 4.118 19.492 0.583 1.00 62.66 181 GLU A N 1
ATOM 1367 C CA . GLU A 1 181 ? 4.932 18.290 0.388 1.00 62.66 181 GLU A CA 1
ATOM 1368 C C . GLU A 1 181 ? 4.100 16.997 0.465 1.00 62.66 181 GLU A C 1
ATOM 1370 O O . GLU A 1 181 ? 4.391 16.036 -0.253 1.00 62.66 181 GLU A O 1
ATOM 1375 N N . ARG A 1 182 ? 3.013 16.988 1.255 1.00 67.56 182 ARG A N 1
ATOM 1376 C CA . ARG A 1 182 ? 2.066 15.864 1.298 1.00 67.56 182 ARG A CA 1
ATOM 1377 C C . ARG A 1 182 ? 1.215 15.801 0.030 1.00 67.56 182 ARG A C 1
ATOM 1379 O O . ARG A 1 182 ? 1.098 14.726 -0.537 1.00 67.56 182 ARG A O 1
ATOM 1386 N N . GLN A 1 183 ? 0.793 16.939 -0.525 1.00 70.44 183 GLN A N 1
ATOM 1387 C CA . GLN A 1 183 ? 0.065 16.973 -1.806 1.00 70.44 183 GLN A CA 1
ATOM 1388 C C . GLN A 1 183 ? 0.870 16.359 -2.963 1.00 70.44 183 GLN A C 1
ATOM 1390 O O . GLN A 1 183 ? 0.336 15.603 -3.774 1.00 70.44 183 GLN A O 1
ATOM 1395 N N . TYR A 1 184 ? 2.177 16.642 -3.035 1.00 70.25 184 TYR A N 1
ATOM 1396 C CA . TYR A 1 184 ? 3.044 16.021 -4.042 1.00 70.25 184 TYR A CA 1
ATOM 1397 C C . TYR A 1 184 ? 3.217 14.513 -3.807 1.00 70.25 184 TYR A C 1
ATOM 1399 O O . TYR A 1 184 ? 3.250 13.730 -4.760 1.00 70.25 184 TYR A O 1
ATOM 1407 N N . ARG A 1 185 ? 3.331 14.096 -2.540 1.00 69.38 185 ARG A N 1
ATOM 1408 C CA . ARG A 1 185 ? 3.443 12.684 -2.162 1.00 69.38 185 ARG A CA 1
ATOM 1409 C C . ARG A 1 185 ? 2.190 11.908 -2.567 1.00 69.38 185 ARG A C 1
ATOM 1411 O O . ARG A 1 185 ? 2.320 10.891 -3.248 1.00 69.38 185 ARG A O 1
ATOM 1418 N N . ASP A 1 186 ? 1.025 12.425 -2.205 1.00 78.25 186 ASP A N 1
ATOM 1419 C CA . ASP A 1 186 ? -0.269 11.790 -2.444 1.00 78.25 186 ASP A CA 1
ATOM 1420 C C . ASP A 1 186 ? -0.584 11.773 -3.947 1.00 78.25 186 ASP A C 1
ATOM 1422 O O . ASP A 1 186 ? -1.079 10.779 -4.476 1.00 78.25 186 ASP A O 1
ATOM 1426 N N . GLY A 1 187 ? -0.188 12.818 -4.684 1.00 88.44 187 GLY A N 1
ATOM 1427 C CA . GLY A 1 187 ? -0.307 12.860 -6.142 1.00 88.44 187 GLY A CA 1
ATOM 1428 C C . GLY A 1 187 ? 0.475 11.750 -6.854 1.00 88.44 187 GLY A C 1
ATOM 1429 O O . GLY A 1 187 ? -0.019 11.186 -7.829 1.00 88.44 187 GLY A O 1
ATOM 1430 N N . LEU A 1 188 ? 1.671 11.388 -6.367 1.00 91.12 188 LEU A N 1
ATOM 1431 C CA . LEU A 1 188 ? 2.445 10.290 -6.958 1.00 91.12 188 LEU A CA 1
ATOM 1432 C C . LEU A 1 188 ? 1.792 8.925 -6.713 1.00 91.12 188 LEU A C 1
ATOM 1434 O O . LEU A 1 188 ? 1.772 8.109 -7.631 1.00 91.12 188 LEU A O 1
ATOM 1438 N N . VAL A 1 189 ? 1.285 8.667 -5.503 1.00 93.25 189 VAL A N 1
ATOM 1439 C CA . VAL A 1 189 ? 0.606 7.398 -5.183 1.00 93.25 189 VAL A CA 1
ATOM 1440 C C . VAL A 1 189 ? -0.634 7.245 -6.061 1.00 93.25 189 VAL A C 1
ATOM 1442 O O . VAL A 1 189 ? -0.746 6.259 -6.788 1.00 93.25 189 VAL A O 1
ATOM 1445 N N . ASN A 1 190 ? -1.485 8.273 -6.100 1.00 94.88 190 ASN A N 1
ATOM 1446 C CA . ASN A 1 190 ? -2.669 8.312 -6.956 1.00 94.88 190 ASN A CA 1
ATOM 1447 C C . ASN A 1 190 ? -2.333 8.061 -8.433 1.00 94.88 190 ASN A C 1
ATOM 1449 O O . ASN A 1 190 ? -2.933 7.201 -9.079 1.00 94.88 190 ASN A O 1
ATOM 1453 N N . ALA A 1 191 ? -1.334 8.770 -8.967 1.00 95.38 191 ALA A N 1
ATOM 1454 C CA . ALA A 1 191 ? -0.905 8.593 -10.350 1.00 95.38 191 ALA A CA 1
ATOM 1455 C C . ALA A 1 191 ? -0.351 7.184 -10.618 1.00 95.38 191 ALA A C 1
ATOM 1457 O O . ALA A 1 191 ? -0.592 6.629 -11.688 1.00 95.38 191 ALA A O 1
ATOM 1458 N N . ALA A 1 192 ? 0.372 6.591 -9.662 1.00 96.12 192 ALA A N 1
ATOM 1459 C CA . ALA A 1 192 ? 0.906 5.241 -9.795 1.00 96.12 192 ALA A CA 1
ATOM 1460 C C . ALA A 1 192 ? -0.215 4.195 -9.850 1.00 96.12 192 ALA A C 1
ATOM 1462 O O . ALA A 1 192 ? -0.217 3.389 -10.778 1.00 96.12 192 ALA A O 1
ATOM 1463 N N . PHE A 1 193 ? -1.183 4.245 -8.926 1.00 97.50 193 PHE A N 1
ATOM 1464 C CA . PHE A 1 193 ? -2.348 3.349 -8.908 1.00 97.50 193 PHE A 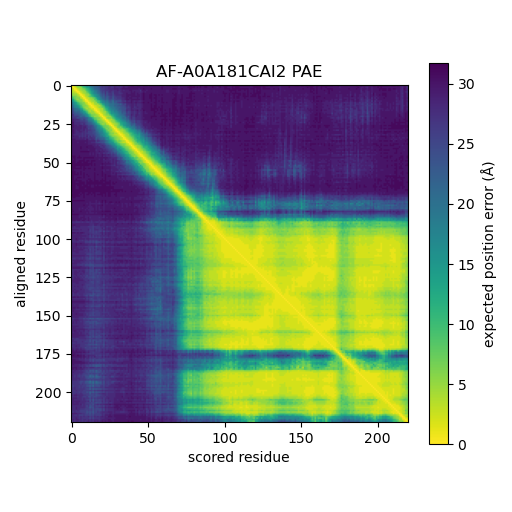CA 1
ATOM 1465 C C . PHE A 1 193 ? -3.177 3.464 -10.192 1.00 97.50 193 PHE A C 1
ATOM 1467 O O . PHE A 1 193 ? -3.458 2.453 -10.840 1.00 97.50 193 PHE A O 1
ATOM 1474 N N . ALA A 1 194 ? -3.469 4.695 -10.625 1.00 97.25 194 ALA A N 1
ATOM 1475 C CA . ALA A 1 194 ? -4.171 4.946 -11.880 1.00 97.25 194 ALA A CA 1
ATOM 1476 C C . ALA A 1 194 ? -3.414 4.374 -13.092 1.00 97.25 194 ALA A C 1
ATOM 1478 O O . ALA A 1 194 ? -4.016 3.747 -13.962 1.00 97.25 194 ALA A O 1
ATOM 1479 N N . GLN A 1 195 ? -2.088 4.537 -13.137 1.00 96.94 195 GLN A N 1
ATOM 1480 C CA . GLN A 1 195 ? -1.251 4.042 -14.231 1.00 96.94 195 GLN A CA 1
ATOM 1481 C C . GLN A 1 195 ? -1.200 2.508 -14.312 1.00 96.94 195 GLN A C 1
ATOM 1483 O O . GLN A 1 195 ? -1.073 1.969 -15.414 1.00 96.94 195 GLN A O 1
ATOM 1488 N N . VAL A 1 196 ? -1.264 1.804 -13.177 1.00 96.25 196 VAL A N 1
ATOM 1489 C CA . VAL A 1 196 ? -1.267 0.328 -13.144 1.00 96.25 196 VAL A CA 1
ATOM 1490 C C . VAL A 1 196 ? -2.673 -0.275 -13.190 1.00 96.25 196 VAL A C 1
ATOM 1492 O O . VAL A 1 196 ? -2.801 -1.494 -13.236 1.00 96.25 196 VAL A O 1
ATOM 1495 N N . GLY A 1 197 ? -3.718 0.559 -13.223 1.00 96.38 197 GLY A N 1
ATOM 1496 C CA . GLY A 1 197 ? -5.108 0.116 -13.334 1.00 96.38 197 GLY A CA 1
ATOM 1497 C C . GLY A 1 197 ? -5.659 -0.537 -12.066 1.00 96.38 197 GLY A C 1
ATOM 1498 O O . GLY A 1 197 ? -6.591 -1.330 -12.157 1.00 96.38 197 GLY A O 1
ATOM 1499 N N . ILE A 1 198 ? -5.093 -0.225 -10.897 1.00 96.56 198 ILE A N 1
ATOM 1500 C CA . ILE A 1 198 ? -5.567 -0.736 -9.605 1.00 96.56 198 ILE A CA 1
ATOM 1501 C C . ILE A 1 198 ? -6.417 0.356 -8.936 1.00 96.56 198 ILE A C 1
ATOM 1503 O O . ILE A 1 198 ? -5.947 1.492 -8.825 1.00 96.56 198 ILE A O 1
ATOM 1507 N N . PRO A 1 199 ? -7.642 0.052 -8.468 1.00 96.75 199 PRO A N 1
ATOM 1508 C CA . PRO A 1 199 ? -8.434 0.995 -7.687 1.00 96.75 199 PRO A CA 1
ATOM 1509 C C . PRO A 1 199 ? -7.728 1.407 -6.387 1.00 96.75 199 PRO A C 1
ATOM 1511 O O . PRO A 1 199 ? -7.073 0.587 -5.741 1.00 96.75 199 PRO A O 1
ATOM 1514 N N . LEU A 1 200 ? -7.900 2.665 -5.982 1.00 97.12 200 LEU A N 1
ATOM 1515 C CA . LEU A 1 200 ? -7.396 3.204 -4.718 1.00 97.12 200 LEU A CA 1
ATOM 1516 C C . LEU A 1 200 ? -8.543 3.886 -3.964 1.00 97.12 200 LEU A C 1
ATOM 1518 O O . LEU A 1 200 ? -9.143 4.833 -4.472 1.00 97.12 200 LEU A O 1
ATOM 1522 N N . LEU A 1 201 ? -8.863 3.389 -2.770 1.00 96.31 201 LEU A N 1
ATOM 1523 C CA . LEU A 1 201 ? -9.890 3.946 -1.894 1.00 96.31 201 LEU A CA 1
ATOM 1524 C C . LEU A 1 201 ? -9.244 4.818 -0.817 1.00 96.31 201 LEU A C 1
ATOM 1526 O O . LEU A 1 201 ? -8.476 4.324 0.001 1.00 96.31 201 LEU A O 1
ATOM 1530 N N . HIS A 1 202 ? -9.632 6.087 -0.769 1.00 94.94 202 HIS A N 1
ATOM 1531 C CA . HIS A 1 202 ? -9.271 6.991 0.319 1.00 94.94 202 HIS A CA 1
ATOM 1532 C C . HIS A 1 202 ? -10.340 6.975 1.416 1.00 94.94 202 HIS A C 1
ATOM 1534 O O . HIS A 1 202 ? -11.542 7.043 1.135 1.00 94.94 202 HIS A O 1
ATOM 1540 N N . VAL A 1 203 ? -9.903 6.874 2.671 1.00 93.81 203 VAL A N 1
ATOM 1541 C CA . VAL A 1 203 ? -10.767 6.834 3.854 1.00 93.81 203 VAL A CA 1
ATOM 1542 C C . VAL A 1 203 ? -10.358 7.936 4.820 1.00 93.81 203 VAL A C 1
ATOM 1544 O O . VAL A 1 203 ? -9.259 7.915 5.370 1.00 93.81 203 VAL A O 1
ATOM 1547 N N . VAL A 1 204 ? -11.282 8.852 5.106 1.00 91.88 204 VAL A N 1
ATOM 1548 C CA . VAL A 1 204 ? -11.074 9.895 6.123 1.00 91.88 204 VAL A CA 1
ATOM 1549 C C . VAL A 1 204 ? -11.588 9.457 7.503 1.00 91.88 204 VAL A C 1
ATOM 1551 O O . VAL A 1 204 ? -12.475 8.597 7.603 1.00 91.88 204 VAL A O 1
ATOM 1554 N N . PRO A 1 205 ? -11.093 10.051 8.605 1.00 89.06 205 PRO A N 1
ATOM 1555 C CA . PRO A 1 205 ? -11.614 9.801 9.941 1.00 89.06 205 PRO A CA 1
ATOM 1556 C C . PRO A 1 205 ? -13.138 9.963 10.021 1.00 89.06 205 PRO A C 1
ATOM 1558 O O . PRO A 1 205 ? -13.706 10.964 9.592 1.00 89.06 205 PRO A O 1
ATOM 1561 N N . GLY A 1 206 ? -13.811 8.964 10.597 1.00 86.62 206 GLY A N 1
ATOM 1562 C CA . GLY A 1 206 ? -15.270 8.949 10.760 1.00 86.62 206 GLY A CA 1
ATOM 1563 C C . GLY A 1 206 ? -16.054 8.438 9.546 1.00 86.62 206 GLY A C 1
ATOM 1564 O O . GLY A 1 206 ? -17.240 8.141 9.688 1.00 86.62 206 GLY A O 1
ATOM 1565 N N . GLN A 1 207 ? -15.416 8.261 8.386 1.00 89.44 207 GLN A N 1
ATOM 1566 C CA . GLN A 1 207 ? -16.049 7.628 7.232 1.00 89.44 207 GLN A CA 1
ATOM 1567 C C . GLN A 1 207 ? -16.244 6.127 7.478 1.00 89.44 207 GLN A C 1
ATOM 1569 O O . GLN A 1 207 ? -15.355 5.427 7.973 1.00 89.44 207 GLN A O 1
ATOM 1574 N N . ARG A 1 208 ? -17.417 5.607 7.103 1.00 89.06 208 ARG A N 1
ATOM 1575 C CA . ARG A 1 208 ? -17.650 4.161 7.063 1.00 89.06 208 ARG A CA 1
ATOM 1576 C C . ARG A 1 208 ? -16.871 3.560 5.893 1.00 89.06 208 ARG A C 1
ATOM 1578 O O . ARG A 1 208 ? -17.061 3.975 4.754 1.00 89.06 208 ARG A O 1
ATOM 1585 N N . VAL A 1 209 ? -16.046 2.558 6.181 1.00 93.19 209 VAL A N 1
ATOM 1586 C CA . VAL A 1 209 ? -15.319 1.788 5.165 1.00 93.19 209 VAL A CA 1
ATOM 1587 C C . VAL A 1 209 ? -16.219 0.677 4.636 1.00 93.19 209 VAL A C 1
ATOM 1589 O O . VAL A 1 209 ? -16.686 -0.153 5.419 1.00 93.19 209 VAL A O 1
ATOM 1592 N N . ASP A 1 210 ? -16.443 0.660 3.325 1.00 94.44 210 ASP A N 1
ATOM 1593 C CA . ASP A 1 210 ? -17.141 -0.412 2.614 1.00 94.44 210 ASP A CA 1
ATOM 1594 C C . ASP A 1 210 ? -16.348 -0.797 1.362 1.00 94.44 210 ASP A C 1
ATOM 1596 O O . ASP A 1 210 ? -16.141 0.030 0.473 1.00 94.44 210 ASP A O 1
ATOM 1600 N N . VAL A 1 211 ? -15.875 -2.042 1.321 1.00 95.62 211 VAL A N 1
ATOM 1601 C CA . VAL A 1 211 ? -15.092 -2.597 0.206 1.00 95.62 211 VAL A CA 1
ATOM 1602 C C . VAL A 1 211 ? -15.799 -3.755 -0.499 1.00 95.62 211 VAL A C 1
ATOM 1604 O O . VAL A 1 211 ? -15.255 -4.332 -1.435 1.00 95.62 211 VAL A O 1
ATOM 1607 N N . THR A 1 212 ? -17.022 -4.097 -0.094 1.00 92.06 212 THR A N 1
ATOM 1608 C CA . THR A 1 212 ? -17.722 -5.295 -0.586 1.00 92.06 212 THR A CA 1
ATOM 1609 C C . THR A 1 212 ? -17.967 -5.276 -2.099 1.00 92.06 212 THR A C 1
ATOM 1611 O O . THR A 1 212 ? -17.873 -6.311 -2.758 1.00 92.06 212 THR A O 1
ATOM 1614 N N . GLY A 1 213 ? -18.196 -4.090 -2.673 1.00 90.50 213 GLY A N 1
ATOM 1615 C CA . GLY A 1 213 ? -18.406 -3.902 -4.111 1.00 90.50 213 GLY A CA 1
ATOM 1616 C C . GLY A 1 213 ? -17.183 -4.183 -4.993 1.00 90.50 213 GLY A C 1
ATOM 1617 O O . GLY A 1 213 ? -17.342 -4.320 -6.202 1.00 90.50 213 GLY A O 1
ATOM 1618 N N . TYR A 1 214 ? -15.980 -4.304 -4.422 1.00 91.00 214 TYR A N 1
ATOM 1619 C CA . TYR A 1 214 ? -14.744 -4.530 -5.183 1.00 91.00 214 TYR A CA 1
ATOM 1620 C C . TYR A 1 214 ? -14.460 -6.012 -5.475 1.00 91.00 214 TYR A C 1
ATOM 1622 O O . TYR A 1 214 ? -13.496 -6.323 -6.170 1.00 91.00 214 TYR A O 1
ATOM 1630 N N . PHE A 1 215 ? -15.282 -6.935 -4.963 1.00 87.44 215 PHE A N 1
ATOM 1631 C CA . PHE A 1 215 ? -15.040 -8.381 -5.076 1.00 87.44 215 PHE A CA 1
ATOM 1632 C C . PHE A 1 215 ? -16.044 -9.118 -5.965 1.00 87.44 215 PHE A C 1
ATOM 1634 O O . PHE A 1 215 ? -16.031 -10.347 -5.994 1.00 87.44 215 PHE A O 1
ATOM 1641 N N . ALA A 1 216 ? -16.903 -8.396 -6.693 1.00 79.12 216 ALA A N 1
ATOM 1642 C CA . ALA A 1 216 ? -17.951 -9.000 -7.518 1.00 79.12 216 ALA A CA 1
ATOM 1643 C C . ALA A 1 216 ? -17.391 -10.025 -8.525 1.00 79.12 216 ALA A C 1
ATOM 1645 O O . ALA A 1 216 ? -17.920 -11.128 -8.626 1.00 79.12 216 ALA A O 1
ATOM 1646 N N . ASP A 1 217 ? -16.273 -9.698 -9.178 1.00 71.25 217 ASP A N 1
ATOM 1647 C CA . ASP A 1 217 ? -15.643 -10.550 -10.198 1.00 71.25 217 ASP A CA 1
ATOM 1648 C C . ASP A 1 217 ? -14.785 -11.686 -9.613 1.00 71.25 217 ASP A C 1
ATOM 1650 O O . ASP A 1 217 ? -14.405 -12.607 -10.327 1.00 71.25 217 ASP A O 1
ATOM 1654 N N . VAL A 1 218 ? -14.440 -11.626 -8.322 1.00 65.75 218 VAL A N 1
ATOM 1655 C CA . VAL A 1 218 ? -13.666 -12.681 -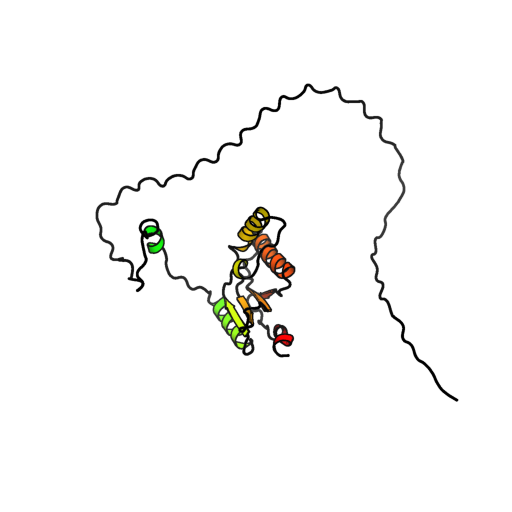7.632 1.00 65.75 218 VAL A CA 1
ATOM 1656 C C . VAL A 1 218 ? -14.580 -13.808 -7.144 1.00 65.75 218 VAL A C 1
ATOM 1658 O O . VAL A 1 218 ? -14.127 -14.928 -6.930 1.00 65.75 218 VAL A O 1
ATOM 1661 N N . MET A 1 219 ? -15.867 -13.506 -6.977 1.00 57.19 219 MET A N 1
ATOM 1662 C CA . MET A 1 219 ? -16.902 -14.443 -6.542 1.00 57.19 219 MET A CA 1
ATOM 1663 C C . MET A 1 219 ? -17.658 -15.099 -7.713 1.00 57.19 219 MET A C 1
ATOM 1665 O O . MET A 1 219 ? -18.575 -15.884 -7.461 1.00 57.19 219 MET A O 1
ATOM 1669 N N . ALA A 1 220 ? -17.312 -14.756 -8.960 1.00 56.78 220 ALA A N 1
ATOM 1670 C CA . ALA A 1 220 ? -17.882 -15.303 -10.193 1.00 56.78 220 ALA A CA 1
ATOM 1671 C C . ALA A 1 220 ? -17.046 -16.476 -10.726 1.00 56.78 220 ALA A C 1
ATOM 1673 O O . ALA A 1 220 ? -17.665 -17.455 -11.203 1.00 56.78 220 ALA A O 1
#

Secondary structure (DSSP, 8-state):
-----------------------------PPPP-PPPP-----------PPPPPPPPPPP----------S-PPP--SS---S--TTTHHHHTT-----SS-HHHHHHHHHHHTTSPTTEEEEEEEEGGGT-----SSHHHHHHHHHHHTT-EEEEEEEETTT--EEEEEEE--TT---HHHHHHHHHHHHHHHHHT--EEEE-TTPPP--GGGGTTT--

Organism: NCBI:txid215221

Foldseek 3Di:
DDDDDDDDDDDDDDDDDDDDDDDDDDDDDDDDDDDDDPDDDPDPDDDPDDPDDPPDDDPPPPDDDPDDDDPCDDDPPVDDDPDDPVVVVVVVSVDDDDPLDDPVLVVVLVLVVVQDDPQKDKDAFAFPLVPAFDDDPDPVVRVVVSVLRRPDTFGIFMAGNPPRHTQETEHEDEPPQPDPVSVVNVVVVVVRCVVVVHYYHYDYPPDDDDDNVSCPVVVD

Sequence (220 aa):
MRAPPMLMGMVEVVVGLLVLGWGVRGMLRGPAPVSPRPAGRPMRVEPRTLPRRPPAPVPDAVMEPVGNTPADAPVDAGFSVPVSMADYGWAVRLYQPHPLLSAWECRVLRSLTGQVPPGVLVCPQVRLADFIVPRGPDADANRRAFYKIASKSVDFLIIREGDGHVLLGVELDDSTHDLPERQYRDGLVNAAFAQVGIPLLHVVPGQRVDVTGYFADVMA

Mean predicted aligned error: 17.69 Å

Nearest PDB structures (foldseek):
  1t0f-assembly1_A  TM=5.723E-01  e=1.158E-02  Escherichia coli

InterPro domains:
  IPR024402 Domain of unknown function DUF2726 [PF10881] (99-205)

pLDDT: mean 73.48, std 23.29, range [30.02, 98.56]

Solvent-accessible surface area (backbone atoms only — not comparable to full-atom values): 15179 Å² total; per-residue (Å²): 133,86,86,89,84,88,86,87,83,86,86,83,88,86,83,82,90,85,86,84,88,81,86,91,86,83,81,94,73,79,83,77,88,78,76,84,75,81,84,72,76,85,76,83,79,72,85,80,76,73,79,76,77,76,76,78,82,74,78,73,86,74,75,81,82,81,84,76,91,70,96,72,70,78,78,80,84,85,66,91,77,86,78,75,59,76,88,45,50,73,60,64,74,68,67,72,95,69,80,93,59,54,79,63,52,53,52,50,49,55,55,50,61,72,56,51,57,92,65,47,44,76,42,69,65,40,40,43,52,80,81,51,79,67,84,56,97,44,73,67,55,22,52,55,51,41,64,71,30,58,85,36,63,38,53,27,35,31,25,34,60,91,77,62,51,75,62,35,38,36,39,74,48,62,94,81,67,85,48,71,71,51,53,57,53,51,49,51,53,53,51,50,34,60,72,73,73,39,53,73,46,79,42,46,87,89,60,86,88,82,67,62,84,77,44,62,80,80,78,108